Protein AF-A0AB32T9V0-F1 (afdb_monomer_lite)

Radius of gyration: 26.97 Å; chains: 1; bounding box: 83×33×71 Å

Foldseek 3Di:
DPQDADEAEAQDPVVVCCAPPPVVVCVVVVQADPVRHHDPPSVVSVVVNVVQPRHPHYHYHYDHPPPPDPDPNVVRHVVVVVVVVVVVPPPPPPVPPPVPPVVVPPPPPVVQLVQCVPDDPVRVVVLVVQQWDQDPSATAHPPRDGDGDDPDDDPAAPDDDDAQFFKWFADPVDPDPPDDRTDDRFGFHDDDNFWTDTPVDPDTGGCVRIDTDPDPPPPPPDD

Structure (mmCIF, N/CA/C/O backbone):
data_AF-A0AB32T9V0-F1
#
_entry.id   AF-A0AB32T9V0-F1
#
loop_
_atom_site.group_PDB
_atom_site.id
_atom_site.type_symbol
_atom_site.label_atom_id
_atom_site.label_alt_id
_atom_site.label_comp_id
_atom_site.label_asym_id
_atom_site.label_entity_id
_atom_site.label_seq_id
_atom_site.pdbx_PDB_ins_code
_atom_site.Cartn_x
_atom_site.Cartn_y
_atom_site.Cartn_z
_atom_site.occupancy
_atom_site.B_iso_or_equiv
_atom_site.auth_seq_id
_atom_site.auth_comp_id
_atom_site.auth_asym_id
_atom_site.auth_atom_id
_atom_site.pdbx_PDB_model_num
ATOM 1 N N . MET A 1 1 ? 29.889 14.654 -8.488 1.00 47.88 1 MET A N 1
ATOM 2 C CA . MET A 1 1 ? 29.303 13.305 -8.659 1.00 47.88 1 MET A CA 1
ATOM 3 C C . MET A 1 1 ? 28.490 13.349 -9.937 1.00 47.88 1 MET A C 1
ATOM 5 O O . MET A 1 1 ? 27.850 14.365 -10.143 1.00 47.88 1 MET A O 1
ATOM 9 N N . ALA A 1 2 ? 28.572 12.354 -10.824 1.00 58.38 2 ALA A N 1
ATOM 10 C CA . ALA A 1 2 ? 27.751 12.380 -12.035 1.00 58.38 2 ALA A CA 1
ATOM 11 C C . ALA A 1 2 ? 26.271 12.383 -11.624 1.00 58.38 2 ALA A C 1
ATOM 13 O O . ALA A 1 2 ? 25.833 11.450 -10.948 1.00 58.38 2 ALA A O 1
ATOM 14 N N . GLU A 1 3 ? 25.550 13.440 -11.982 1.00 69.75 3 GLU A N 1
ATOM 15 C CA . GLU A 1 3 ? 24.099 13.556 -11.848 1.00 69.75 3 GLU A CA 1
ATOM 16 C C . GLU A 1 3 ? 23.479 12.489 -12.747 1.00 69.75 3 GLU A C 1
ATOM 18 O O . GLU A 1 3 ? 23.431 12.607 -13.970 1.00 69.75 3 GLU A O 1
ATOM 23 N N . LYS A 1 4 ? 23.142 11.348 -12.148 1.00 82.75 4 LYS A N 1
ATOM 24 C CA . LYS A 1 4 ? 22.595 10.217 -12.889 1.00 82.75 4 LYS A CA 1
ATOM 25 C C . LYS A 1 4 ? 21.094 10.392 -12.985 1.00 82.75 4 LYS A C 1
ATOM 27 O O . LYS A 1 4 ? 20.414 10.508 -11.970 1.00 82.75 4 LYS A O 1
ATOM 32 N N . GLU A 1 5 ? 20.602 10.355 -14.211 1.00 92.94 5 GLU A N 1
ATOM 33 C CA . GLU A 1 5 ? 19.183 10.241 -14.505 1.00 92.94 5 GLU A CA 1
ATOM 34 C C . GLU A 1 5 ? 18.798 8.759 -14.577 1.00 92.94 5 GLU A C 1
ATOM 36 O O . GLU A 1 5 ? 19.565 7.921 -15.065 1.00 92.94 5 GLU A O 1
ATOM 41 N N . ALA A 1 6 ? 17.610 8.411 -14.089 1.00 91.56 6 ALA A N 1
ATOM 42 C CA . ALA A 1 6 ? 17.109 7.044 -14.126 1.00 91.56 6 ALA A CA 1
ATOM 43 C C . ALA A 1 6 ? 15.618 7.000 -14.471 1.00 91.56 6 ALA A C 1
ATOM 45 O O . ALA A 1 6 ? 14.813 7.786 -13.978 1.00 91.56 6 ALA A O 1
ATOM 46 N N . THR A 1 7 ? 15.233 6.028 -15.296 1.00 94.94 7 THR A N 1
ATOM 47 C CA . THR A 1 7 ? 13.830 5.658 -15.514 1.00 94.94 7 THR A CA 1
ATOM 48 C C . THR A 1 7 ? 13.645 4.202 -15.114 1.00 94.94 7 THR A C 1
ATOM 50 O O . THR A 1 7 ? 14.300 3.315 -15.661 1.00 94.94 7 THR A O 1
ATOM 53 N N . ILE A 1 8 ? 12.767 3.957 -14.148 1.00 94.88 8 ILE A N 1
ATOM 54 C CA . ILE A 1 8 ? 12.448 2.637 -13.612 1.00 94.88 8 ILE A CA 1
ATOM 55 C C . ILE A 1 8 ? 11.029 2.286 -14.043 1.00 94.88 8 ILE A C 1
ATOM 57 O O . ILE A 1 8 ? 10.078 2.999 -13.729 1.00 94.88 8 ILE A O 1
ATOM 61 N N . TYR A 1 9 ? 10.877 1.160 -14.729 1.00 95.88 9 TYR A N 1
ATOM 62 C CA . TYR A 1 9 ? 9.570 0.593 -15.037 1.00 95.88 9 TYR A CA 1
ATOM 63 C C . TYR A 1 9 ? 9.228 -0.470 -14.002 1.00 95.88 9 TYR A C 1
ATOM 65 O O . TYR A 1 9 ? 10.073 -1.298 -13.672 1.00 95.88 9 TYR A O 1
ATOM 73 N N . THR A 1 10 ? 8.004 -0.428 -13.474 1.00 95.62 10 THR A N 1
ATOM 74 C CA . THR A 1 10 ? 7.531 -1.411 -12.495 1.00 95.62 10 THR A CA 1
ATOM 75 C C . THR A 1 10 ? 6.110 -1.884 -12.790 1.00 95.62 10 THR A C 1
ATOM 77 O O . THR A 1 10 ? 5.168 -1.104 -13.008 1.00 95.62 10 THR A O 1
ATOM 80 N N . ASP A 1 11 ? 5.928 -3.195 -12.778 1.00 94.69 11 ASP A N 1
ATOM 81 C CA . ASP A 1 11 ? 4.632 -3.848 -12.874 1.00 94.69 11 ASP A CA 1
ATOM 82 C C . ASP A 1 11 ? 3.947 -4.008 -11.491 1.00 94.69 11 ASP A C 1
ATOM 84 O O . ASP A 1 11 ? 2.731 -4.230 -11.404 1.00 94.69 11 ASP A O 1
ATOM 88 N N . SER A 1 12 ? 4.670 -3.729 -10.406 1.00 94.06 12 SER A N 1
ATOM 89 C CA . SER A 1 12 ? 4.144 -3.733 -9.046 1.00 94.06 12 SER A CA 1
ATOM 90 C C . SER A 1 12 ? 3.340 -2.470 -8.770 1.00 94.06 12 SER A C 1
ATOM 92 O O . SER A 1 12 ? 3.863 -1.355 -8.664 1.00 94.06 12 SER A O 1
ATOM 94 N N . ARG A 1 13 ? 2.020 -2.632 -8.597 1.00 93.44 13 ARG A N 1
ATOM 95 C CA . ARG A 1 13 ? 1.180 -1.509 -8.159 1.00 93.44 13 ARG A CA 1
ATOM 96 C C . ARG A 1 13 ? 1.569 -1.046 -6.763 1.00 93.44 13 ARG A C 1
ATOM 98 O O . ARG A 1 13 ? 1.493 0.149 -6.497 1.00 93.44 13 ARG A O 1
ATOM 105 N N . TYR A 1 14 ? 1.992 -1.961 -5.898 1.00 91.69 14 TYR A N 1
ATOM 106 C CA . TYR A 1 14 ? 2.412 -1.609 -4.551 1.00 91.69 14 TYR A CA 1
ATOM 107 C C . TYR A 1 14 ? 3.652 -0.709 -4.578 1.00 91.69 14 TYR A C 1
ATOM 109 O O . TYR A 1 14 ? 3.587 0.394 -4.047 1.00 91.69 14 TYR A O 1
ATOM 117 N N . ALA A 1 15 ? 4.721 -1.108 -5.279 1.00 93.12 15 ALA A N 1
ATOM 118 C CA . ALA A 1 15 ? 5.958 -0.325 -5.354 1.00 93.12 15 ALA A CA 1
ATOM 119 C C . ALA A 1 15 ? 5.726 1.081 -5.933 1.00 93.12 15 ALA A C 1
ATOM 121 O O . ALA A 1 15 ? 6.142 2.069 -5.330 1.00 93.12 15 ALA A O 1
ATOM 122 N N . PHE A 1 16 ? 4.970 1.184 -7.036 1.00 95.38 16 PHE A N 1
ATOM 123 C CA . PHE A 1 16 ? 4.579 2.484 -7.598 1.00 95.38 16 PHE A CA 1
ATOM 124 C C . PHE A 1 16 ? 3.823 3.341 -6.573 1.00 95.38 16 PHE A C 1
ATOM 126 O O . PHE A 1 16 ? 4.034 4.543 -6.487 1.00 95.38 16 PHE A O 1
ATOM 133 N N . GLY A 1 17 ? 2.945 2.730 -5.773 1.00 95.19 17 GLY A N 1
ATOM 134 C CA . GLY A 1 17 ? 2.140 3.450 -4.786 1.00 95.19 17 GLY A CA 1
ATOM 135 C C . GLY A 1 17 ? 2.953 3.910 -3.592 1.00 95.19 17 GLY A C 1
ATOM 136 O O . GLY A 1 17 ? 2.715 4.994 -3.080 1.00 95.19 17 GLY A O 1
ATOM 137 N N . VAL A 1 18 ? 3.945 3.131 -3.163 1.00 93.94 18 VAL A N 1
ATOM 138 C CA . VAL A 1 18 ? 4.880 3.574 -2.126 1.00 93.94 18 VAL A CA 1
ATOM 139 C C . VAL A 1 18 ? 5.662 4.795 -2.606 1.00 93.94 18 VAL A C 1
ATOM 141 O O . VAL A 1 18 ? 5.757 5.761 -1.859 1.00 93.94 18 VAL A O 1
ATOM 144 N N . ALA A 1 19 ? 6.155 4.790 -3.845 1.00 93.88 19 ALA A N 1
ATOM 145 C CA . ALA A 1 19 ? 6.910 5.918 -4.385 1.00 93.88 19 ALA A CA 1
ATOM 146 C C . ALA A 1 19 ? 6.054 7.186 -4.579 1.00 93.88 19 ALA A C 1
ATOM 148 O O . ALA A 1 19 ? 6.502 8.272 -4.225 1.00 93.88 19 ALA A O 1
ATOM 149 N N . HIS A 1 20 ? 4.832 7.050 -5.109 1.00 94.44 20 HIS A N 1
ATOM 150 C CA . HIS A 1 20 ? 4.015 8.198 -5.534 1.00 94.44 20 HIS A CA 1
ATOM 151 C C . HIS A 1 20 ? 2.920 8.617 -4.547 1.00 94.44 20 HIS A C 1
ATOM 153 O O . HIS A 1 20 ? 2.665 9.807 -4.392 1.00 94.44 20 HIS A O 1
ATOM 159 N N . ASP A 1 21 ? 2.264 7.669 -3.874 1.00 93.31 21 ASP A N 1
ATOM 160 C CA . ASP A 1 21 ? 1.018 7.939 -3.139 1.00 93.31 21 ASP A CA 1
ATOM 161 C C . ASP A 1 21 ? 1.195 7.883 -1.614 1.00 93.31 21 ASP A C 1
ATOM 163 O O . ASP A 1 21 ? 0.722 8.752 -0.882 1.00 93.31 21 ASP A O 1
ATOM 167 N N . PHE A 1 22 ? 1.834 6.825 -1.110 1.00 90.81 22 PHE A N 1
ATOM 168 C CA . PHE A 1 22 ? 1.781 6.452 0.308 1.00 90.81 22 PHE A CA 1
ATOM 169 C C . PHE A 1 22 ? 3.070 6.750 1.070 1.00 90.81 22 PHE A C 1
ATOM 171 O O . PHE A 1 22 ? 3.019 6.998 2.276 1.00 90.81 22 PHE A O 1
ATOM 178 N N . GLY A 1 23 ? 4.219 6.732 0.392 1.00 91.88 23 GLY A N 1
ATOM 179 C CA . GLY A 1 23 ? 5.528 6.791 1.034 1.00 91.88 23 GLY A CA 1
ATOM 180 C C . GLY A 1 23 ? 5.765 8.072 1.818 1.00 91.88 23 GLY A C 1
ATOM 181 O O . GLY A 1 23 ? 6.090 8.008 3.001 1.00 91.88 23 GLY A O 1
ATOM 182 N N . ALA A 1 24 ? 5.536 9.233 1.200 1.00 91.31 24 ALA A N 1
ATOM 183 C CA . ALA A 1 24 ? 5.685 10.519 1.879 1.00 91.31 24 ALA A CA 1
ATOM 184 C C . ALA A 1 24 ? 4.730 10.657 3.087 1.00 91.31 24 ALA A C 1
ATOM 186 O O . ALA A 1 24 ? 5.216 10.927 4.191 1.00 91.31 24 ALA A O 1
ATOM 187 N N . PRO A 1 25 ? 3.412 10.382 2.964 1.00 90.94 25 PRO A N 1
ATOM 188 C CA . PRO A 1 25 ? 2.517 10.343 4.121 1.00 90.94 25 PRO A CA 1
ATOM 189 C C . PRO A 1 25 ? 2.978 9.402 5.239 1.00 90.94 25 PRO A C 1
ATOM 191 O O . PRO A 1 25 ? 2.901 9.767 6.414 1.00 90.94 25 PRO A O 1
ATOM 194 N N . TRP A 1 26 ? 3.474 8.207 4.905 1.00 92.56 26 TRP A N 1
ATOM 195 C CA . TRP A 1 26 ? 4.023 7.289 5.902 1.00 92.56 26 TRP A CA 1
ATOM 196 C C . TRP A 1 26 ? 5.268 7.862 6.569 1.00 92.56 26 TRP A C 1
ATOM 198 O O . TRP A 1 26 ? 5.321 7.861 7.794 1.00 92.56 26 TRP A O 1
ATOM 208 N N . LYS A 1 27 ? 6.216 8.429 5.818 1.00 92.94 27 LYS A N 1
ATOM 209 C CA . LYS A 1 27 ? 7.434 9.044 6.372 1.00 92.94 27 LYS A CA 1
ATOM 210 C C . LYS A 1 27 ? 7.104 10.157 7.374 1.00 92.94 27 LYS A C 1
ATOM 212 O O . LYS A 1 27 ? 7.663 10.177 8.472 1.00 92.94 27 LYS A O 1
ATOM 217 N N . HIS A 1 28 ? 6.127 11.013 7.064 1.00 91.12 28 HIS A N 1
ATOM 218 C CA . HIS A 1 28 ? 5.646 12.043 7.996 1.00 91.12 28 HIS A CA 1
ATOM 219 C C . HIS A 1 28 ? 4.994 11.457 9.253 1.00 91.12 28 HIS A C 1
ATOM 221 O O . HIS A 1 28 ? 5.192 11.975 10.350 1.00 91.12 28 HIS A O 1
ATOM 227 N N . ARG A 1 29 ? 4.269 10.343 9.117 1.00 92.75 29 ARG A N 1
ATOM 228 C CA . ARG A 1 29 ? 3.658 9.607 10.236 1.00 92.75 29 ARG A CA 1
ATOM 229 C C . ARG A 1 29 ? 4.612 8.620 10.910 1.00 92.75 29 ARG A C 1
ATOM 231 O O . ARG A 1 29 ? 4.146 7.706 11.583 1.00 92.75 29 ARG A O 1
ATOM 238 N N . LYS A 1 30 ? 5.929 8.761 10.711 1.00 93.88 30 LYS A N 1
ATOM 239 C CA . LYS A 1 30 ? 6.953 7.854 11.266 1.00 93.88 30 LYS A CA 1
ATOM 240 C C . LYS A 1 30 ? 6.685 6.381 10.932 1.00 93.88 30 LYS A C 1
ATOM 242 O O . LYS A 1 30 ? 6.928 5.488 11.732 1.00 93.88 30 LYS A O 1
ATOM 247 N N . PHE A 1 31 ? 6.162 6.148 9.732 1.00 93.56 31 PHE A N 1
ATOM 248 C CA . PHE A 1 31 ? 5.811 4.844 9.182 1.00 93.56 31 PHE A CA 1
ATOM 249 C C . PHE A 1 31 ? 4.754 4.082 9.994 1.00 93.56 31 PHE A C 1
ATOM 251 O O . PHE A 1 31 ? 4.689 2.853 9.948 1.00 93.56 31 PHE A O 1
ATOM 258 N N . LEU A 1 32 ? 3.888 4.814 10.700 1.00 92.19 32 LEU A N 1
ATOM 259 C CA . LEU A 1 32 ? 2.753 4.263 11.430 1.00 92.19 32 LEU A CA 1
ATOM 260 C C . LEU A 1 32 ? 1.490 4.247 10.561 1.00 92.19 32 LEU A C 1
ATOM 262 O O . LEU A 1 32 ? 1.146 5.212 9.867 1.00 92.19 32 LEU A O 1
ATOM 266 N N . LYS A 1 33 ? 0.771 3.131 10.626 1.00 87.25 33 LYS A N 1
ATOM 267 C CA . LYS A 1 33 ? -0.578 2.980 10.078 1.00 87.25 33 LYS A CA 1
ATOM 268 C C . LYS A 1 33 ? -1.604 3.658 10.996 1.00 87.25 33 LYS A C 1
ATOM 270 O O . LYS A 1 33 ? -1.308 4.062 12.115 1.00 87.25 33 LYS A O 1
ATOM 275 N N . SER A 1 34 ? -2.853 3.755 10.536 1.00 83.00 34 SER A N 1
ATOM 276 C CA . SER A 1 34 ? -3.958 4.346 11.311 1.00 83.00 34 SER A CA 1
ATOM 277 C C . SER A 1 34 ? -4.315 3.580 12.588 1.00 83.00 34 SER A C 1
ATOM 279 O O . SER A 1 34 ? -4.928 4.152 13.478 1.00 83.00 34 SER A O 1
ATOM 281 N N . ASP A 1 35 ? -3.957 2.297 12.677 1.00 87.62 35 ASP A N 1
ATOM 282 C CA . ASP A 1 35 ? -4.097 1.477 13.887 1.00 87.62 35 ASP A CA 1
ATOM 283 C C . ASP A 1 35 ? -2.966 1.729 14.906 1.00 87.62 35 ASP A C 1
ATOM 285 O O . ASP A 1 35 ? -2.898 1.043 15.923 1.00 87.62 35 ASP A O 1
ATOM 289 N N . GLY A 1 36 ? -2.062 2.675 14.627 1.00 88.06 36 GLY A N 1
ATOM 290 C CA . GLY A 1 36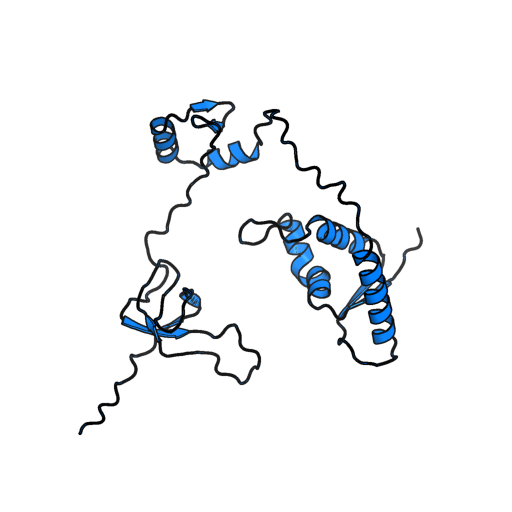 ? -0.896 2.990 15.451 1.00 88.06 36 GLY A CA 1
ATOM 291 C C . GLY A 1 36 ? 0.248 1.984 15.322 1.00 88.06 36 GLY A C 1
ATOM 292 O O . GLY A 1 36 ? 1.303 2.188 15.916 1.00 88.06 36 GLY A O 1
ATOM 293 N N . ARG A 1 37 ? 0.081 0.907 14.543 1.00 91.44 37 ARG A N 1
ATOM 294 C CA . ARG A 1 37 ? 1.130 -0.099 14.337 1.00 91.44 37 ARG A CA 1
ATOM 295 C C . ARG A 1 37 ? 2.046 0.310 13.181 1.00 91.44 37 ARG A C 1
ATOM 297 O O . ARG A 1 37 ? 1.565 0.908 12.214 1.00 91.44 37 ARG A O 1
ATOM 304 N N . PRO A 1 38 ? 3.337 -0.049 13.216 1.00 92.25 38 PRO A N 1
ATOM 305 C CA . PRO A 1 38 ? 4.235 0.213 12.098 1.00 92.25 38 PRO A CA 1
ATOM 306 C C . PRO A 1 38 ? 3.788 -0.528 10.826 1.00 92.25 38 PRO A C 1
ATOM 308 O O . PRO A 1 38 ? 3.154 -1.589 10.890 1.00 92.25 38 PRO A O 1
ATOM 311 N N . ILE A 1 39 ? 4.102 0.035 9.656 1.00 90.94 39 ILE A N 1
ATOM 312 C CA . ILE A 1 39 ? 4.014 -0.700 8.384 1.00 90.94 39 ILE A CA 1
ATOM 313 C C . ILE A 1 39 ? 5.038 -1.845 8.369 1.00 90.94 39 ILE A C 1
ATOM 315 O O . ILE A 1 39 ? 6.030 -1.825 9.093 1.00 90.94 39 ILE A O 1
ATOM 319 N N . LEU A 1 40 ? 4.811 -2.854 7.531 1.00 89.06 40 LEU A N 1
ATOM 320 C CA . LEU A 1 40 ? 5.772 -3.945 7.378 1.00 89.06 40 LEU A CA 1
ATOM 321 C C . LEU A 1 40 ? 7.060 -3.441 6.720 1.00 89.06 40 LEU A C 1
ATOM 323 O O . LEU A 1 40 ? 7.013 -2.647 5.780 1.00 89.06 40 LEU A O 1
ATOM 327 N N . HIS A 1 41 ? 8.195 -3.941 7.211 1.00 89.19 41 HIS A N 1
ATOM 328 C CA . HIS A 1 41 ? 9.531 -3.638 6.695 1.00 89.19 41 HIS A CA 1
ATOM 329 C C . HIS A 1 41 ? 9.858 -2.134 6.643 1.00 89.19 41 HIS A C 1
ATOM 331 O O . HIS A 1 41 ? 10.427 -1.659 5.658 1.00 89.19 41 HIS A O 1
ATOM 337 N N . VAL A 1 42 ? 9.536 -1.390 7.715 1.00 92.81 42 VAL A N 1
ATOM 338 C CA . VAL A 1 42 ? 9.843 0.052 7.853 1.00 92.81 42 VAL A CA 1
ATOM 339 C C . VAL A 1 42 ? 11.247 0.424 7.357 1.00 92.81 42 VAL A C 1
ATOM 341 O O . VAL A 1 42 ? 11.329 1.358 6.559 1.00 92.81 42 VAL A O 1
ATOM 344 N N . PRO A 1 43 ? 12.336 -0.288 7.728 1.00 92.88 43 PRO A N 1
ATOM 345 C CA . PRO A 1 43 ? 13.680 0.103 7.303 1.00 92.88 43 PRO A CA 1
ATOM 346 C C . PRO A 1 43 ? 13.865 0.074 5.782 1.00 92.88 43 PRO A C 1
ATOM 348 O O . PRO A 1 43 ? 14.504 0.958 5.222 1.00 92.88 43 PRO A O 1
ATOM 351 N N . LEU A 1 44 ? 13.263 -0.902 5.093 1.00 92.44 44 LEU A N 1
ATOM 352 C CA . LEU A 1 44 ? 13.348 -1.010 3.633 1.00 92.44 44 LEU A CA 1
ATOM 353 C C . LEU A 1 44 ? 12.563 0.105 2.945 1.00 92.44 44 LEU A C 1
ATOM 355 O O . LEU A 1 44 ? 13.034 0.672 1.962 1.00 92.44 44 LEU A O 1
ATOM 359 N N . VAL A 1 45 ? 11.379 0.439 3.466 1.00 93.31 45 VAL A N 1
ATOM 360 C CA . VAL A 1 45 ? 10.565 1.532 2.920 1.00 93.31 45 VAL A CA 1
ATOM 361 C C . VAL A 1 45 ? 11.250 2.877 3.154 1.00 93.31 45 VAL A C 1
ATOM 363 O O . VAL A 1 45 ? 11.295 3.693 2.241 1.00 93.31 45 VAL A O 1
ATOM 366 N N . ALA A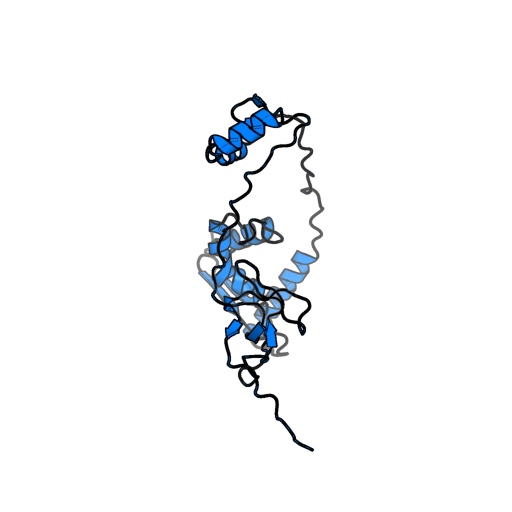 1 46 ? 11.823 3.102 4.336 1.00 94.69 46 ALA A N 1
ATOM 367 C CA . ALA A 1 46 ? 12.581 4.315 4.630 1.00 94.69 46 ALA A CA 1
ATOM 368 C C . ALA A 1 46 ? 13.793 4.460 3.697 1.00 94.69 46 ALA A C 1
ATOM 370 O O . ALA A 1 46 ? 13.921 5.484 3.030 1.00 94.69 46 ALA A O 1
ATOM 371 N N . ALA A 1 47 ? 14.602 3.402 3.564 1.00 94.38 47 ALA A N 1
ATOM 372 C CA . ALA A 1 47 ? 15.751 3.384 2.663 1.00 94.38 47 ALA A CA 1
ATOM 373 C C . ALA A 1 47 ? 15.349 3.625 1.201 1.00 94.38 47 ALA A C 1
ATOM 375 O O . ALA A 1 47 ? 16.028 4.364 0.495 1.00 94.38 47 ALA A O 1
ATOM 376 N N . LEU A 1 48 ? 14.226 3.054 0.751 1.00 93.50 48 LEU A N 1
ATOM 377 C CA . LEU A 1 48 ? 13.681 3.331 -0.577 1.00 93.50 48 LEU A CA 1
ATOM 378 C C . LEU A 1 48 ? 13.342 4.819 -0.740 1.00 93.50 48 LEU A C 1
ATOM 380 O O . LEU A 1 48 ? 13.730 5.413 -1.740 1.00 93.50 48 LEU A O 1
ATOM 384 N N . LEU A 1 49 ? 12.639 5.424 0.223 1.00 94.69 49 LEU A N 1
ATOM 385 C CA . LEU A 1 49 ? 12.230 6.832 0.144 1.00 94.69 49 LEU A CA 1
ATOM 386 C C . LEU A 1 49 ? 13.400 7.812 0.200 1.00 94.69 49 LEU A C 1
ATOM 388 O O . LEU A 1 49 ? 13.282 8.914 -0.325 1.00 94.69 49 LEU A O 1
ATOM 392 N N . ASP A 1 50 ? 14.507 7.429 0.823 1.00 94.06 50 ASP A N 1
ATOM 393 C CA . ASP A 1 50 ? 15.736 8.216 0.777 1.00 94.06 50 ASP A CA 1
ATOM 394 C C . ASP A 1 50 ? 16.476 7.987 -0.550 1.00 94.06 50 ASP A C 1
ATOM 396 O O . ASP A 1 50 ? 16.924 8.940 -1.183 1.00 94.06 50 ASP A O 1
ATOM 400 N N . ALA A 1 51 ? 16.523 6.742 -1.036 1.00 93.25 51 ALA A N 1
ATOM 401 C CA . ALA A 1 51 ? 17.201 6.382 -2.279 1.00 93.25 51 ALA A CA 1
ATOM 402 C C . ALA A 1 51 ? 16.565 7.002 -3.533 1.00 93.25 51 ALA A C 1
ATOM 404 O O . ALA A 1 51 ? 17.288 7.351 -4.465 1.00 93.25 51 ALA A O 1
ATOM 405 N N . ILE A 1 52 ? 15.237 7.171 -3.571 1.00 93.19 52 ILE A N 1
ATOM 406 C CA . ILE A 1 52 ? 14.554 7.822 -4.706 1.00 93.19 52 ILE A CA 1
ATOM 407 C C . ILE A 1 52 ? 14.919 9.305 -4.856 1.00 93.19 52 ILE A C 1
ATOM 409 O O . ILE A 1 52 ? 14.681 9.869 -5.918 1.00 93.19 52 ILE A O 1
ATOM 413 N N . LEU A 1 53 ? 15.486 9.927 -3.818 1.00 92.81 53 LEU A N 1
ATOM 414 C CA . LEU A 1 53 ? 15.909 11.329 -3.833 1.00 92.81 53 LEU A CA 1
ATOM 415 C C . LEU A 1 53 ? 17.382 11.507 -4.236 1.00 92.81 53 LEU A C 1
ATOM 417 O O . LEU A 1 53 ? 17.855 12.635 -4.299 1.00 92.81 53 LEU A O 1
ATOM 421 N N . LEU A 1 54 ? 18.121 10.416 -4.470 1.00 92.44 54 LEU A N 1
ATOM 422 C CA . LEU A 1 54 ? 19.542 10.472 -4.831 1.00 92.44 54 LEU A CA 1
ATOM 423 C C . LEU A 1 54 ? 19.814 10.814 -6.312 1.00 92.44 54 LEU A C 1
ATOM 425 O O . LEU A 1 54 ? 20.792 11.518 -6.564 1.00 92.44 54 LEU A O 1
ATOM 429 N N . PRO A 1 55 ? 19.045 10.315 -7.305 1.00 93.31 55 PRO A N 1
ATOM 430 C CA . PRO A 1 55 ? 19.210 10.706 -8.708 1.00 93.31 55 PRO A CA 1
ATOM 431 C C . PRO A 1 55 ? 18.763 12.156 -8.946 1.00 93.31 55 PRO A C 1
ATOM 433 O O . PRO A 1 55 ? 17.774 12.586 -8.362 1.00 93.31 55 PRO A O 1
ATOM 436 N N . ASP A 1 56 ? 19.418 12.875 -9.863 1.00 93.25 56 ASP A N 1
ATOM 437 C CA . ASP A 1 56 ? 19.011 14.246 -10.230 1.00 93.25 56 ASP A CA 1
ATOM 438 C C . ASP A 1 56 ? 17.644 14.260 -10.934 1.00 93.25 56 ASP A C 1
ATOM 440 O O . ASP A 1 56 ? 16.769 15.078 -10.650 1.00 93.25 56 ASP A O 1
ATOM 444 N N . LYS A 1 57 ? 17.414 13.268 -11.804 1.00 94.38 57 LYS A N 1
ATOM 445 C CA . LYS A 1 57 ? 16.108 13.021 -12.424 1.00 94.38 57 LYS A CA 1
ATOM 446 C C . LYS A 1 57 ? 15.737 11.558 -12.294 1.00 94.38 57 LYS A C 1
ATOM 448 O O . LYS A 1 57 ? 16.470 10.672 -12.734 1.00 94.38 57 LYS A O 1
ATOM 453 N N . LEU A 1 58 ? 14.567 11.301 -11.722 1.00 94.88 58 LEU A N 1
ATOM 454 C CA . LEU A 1 58 ? 14.030 9.960 -11.556 1.00 94.88 58 LEU A CA 1
ATOM 455 C C . LEU A 1 58 ? 12.594 9.897 -12.072 1.00 94.88 58 LEU A C 1
ATOM 457 O O . LEU A 1 58 ? 11.724 10.633 -11.613 1.00 94.88 58 LEU A O 1
ATOM 461 N N . ALA A 1 59 ? 12.334 8.961 -12.979 1.00 95.75 59 ALA A N 1
ATOM 462 C CA . ALA A 1 59 ? 10.987 8.595 -13.393 1.00 95.75 59 ALA A CA 1
ATOM 463 C C . ALA A 1 59 ? 10.689 7.159 -12.950 1.00 95.75 59 ALA A C 1
ATOM 465 O O . ALA A 1 59 ? 11.404 6.231 -13.316 1.00 95.75 59 ALA A O 1
ATOM 466 N N . ILE A 1 60 ? 9.623 6.960 -12.172 1.00 96.44 60 ILE A N 1
ATOM 467 C CA . ILE A 1 60 ? 9.116 5.627 -11.820 1.00 96.44 60 ILE A CA 1
ATOM 468 C C . ILE A 1 60 ? 7.777 5.445 -12.523 1.00 96.44 60 ILE A C 1
ATOM 470 O O . ILE A 1 60 ? 6.790 6.083 -12.154 1.00 96.44 60 ILE A O 1
ATOM 474 N N . CYS A 1 61 ? 7.744 4.572 -13.524 1.00 96.12 61 CYS A N 1
ATOM 475 C CA . CYS A 1 61 ? 6.629 4.404 -14.447 1.00 96.12 61 CYS A CA 1
ATOM 476 C C . CYS A 1 61 ? 5.920 3.065 -14.222 1.00 96.12 61 CYS A C 1
ATOM 478 O O . CYS A 1 61 ? 6.543 2.000 -14.205 1.00 96.12 61 CYS A O 1
ATOM 480 N N . LYS A 1 62 ? 4.590 3.102 -14.097 1.00 95.75 62 LYS A N 1
ATOM 481 C CA . LYS A 1 62 ? 3.770 1.892 -14.015 1.00 95.75 62 LYS A CA 1
ATOM 482 C C . LYS A 1 62 ? 3.630 1.266 -15.403 1.00 95.75 62 LYS A C 1
ATOM 484 O O . LYS A 1 62 ? 3.198 1.941 -16.331 1.00 95.75 62 LYS A O 1
ATOM 489 N N . CYS A 1 63 ? 3.909 -0.028 -15.527 1.00 93.31 63 CYS A N 1
ATOM 490 C CA . CYS A 1 63 ? 3.673 -0.788 -16.760 1.00 93.31 63 CYS A CA 1
ATOM 491 C C . CYS A 1 63 ? 2.728 -1.982 -16.538 1.00 93.31 63 CYS A C 1
ATOM 493 O O . CYS A 1 63 ? 2.329 -2.274 -15.403 1.00 93.31 63 CYS A O 1
ATOM 495 N N . ALA A 1 64 ? 2.312 -2.632 -17.625 1.00 92.25 64 ALA A N 1
ATOM 496 C CA . ALA A 1 64 ? 1.556 -3.879 -17.565 1.00 92.25 64 ALA A CA 1
ATOM 497 C C . ALA A 1 64 ? 2.495 -5.058 -17.261 1.00 92.25 64 ALA A C 1
ATOM 499 O O . ALA A 1 64 ? 3.604 -5.116 -17.783 1.00 92.25 64 ALA A O 1
ATOM 500 N N . ALA A 1 65 ? 2.039 -5.989 -16.422 1.00 87.50 65 ALA A N 1
ATOM 501 C CA . ALA A 1 65 ? 2.782 -7.202 -16.088 1.00 87.50 65 ALA A CA 1
ATOM 502 C C . ALA A 1 65 ? 2.734 -8.215 -17.243 1.00 87.50 65 ALA A C 1
ATOM 504 O O . ALA A 1 65 ? 1.736 -8.282 -17.963 1.00 87.50 65 ALA A O 1
ATOM 505 N N . HIS A 1 66 ? 3.777 -9.041 -17.366 1.00 79.44 66 HIS A N 1
ATOM 506 C CA . HIS A 1 66 ? 3.800 -10.251 -18.206 1.00 79.44 66 HIS A CA 1
ATOM 507 C C . HIS A 1 66 ? 3.341 -10.061 -19.666 1.00 79.44 66 HIS A C 1
ATOM 509 O O . HIS A 1 66 ? 2.640 -10.902 -20.225 1.00 79.44 66 HIS A O 1
ATOM 515 N N . THR A 1 67 ? 3.725 -8.960 -20.308 1.00 77.94 67 THR A N 1
ATOM 516 C CA . THR A 1 67 ? 3.265 -8.620 -21.666 1.00 77.94 67 THR A CA 1
ATOM 517 C C . THR A 1 67 ? 3.894 -9.474 -22.774 1.00 77.94 67 THR A C 1
ATOM 519 O O . THR A 1 67 ? 3.448 -9.382 -23.912 1.00 77.94 67 THR A O 1
ATOM 522 N N . ASN A 1 68 ? 4.928 -10.281 -22.484 1.00 79.88 68 ASN A N 1
ATOM 523 C CA . ASN A 1 68 ? 5.785 -10.987 -23.460 1.00 79.88 68 ASN A CA 1
ATOM 524 C C . ASN A 1 68 ? 6.380 -10.083 -24.563 1.00 79.88 68 ASN A C 1
ATOM 526 O O . ASN A 1 68 ? 6.990 -10.572 -25.518 1.00 79.88 68 ASN A O 1
ATOM 530 N N . ASN A 1 69 ? 6.228 -8.766 -24.423 1.00 86.75 69 ASN A N 1
ATOM 531 C CA . ASN A 1 69 ? 6.721 -7.778 -25.361 1.00 86.75 69 ASN A CA 1
ATOM 532 C C . ASN A 1 69 ? 8.226 -7.574 -25.173 1.00 86.75 69 ASN A C 1
ATOM 534 O O . ASN A 1 69 ? 8.790 -7.806 -24.104 1.00 86.75 69 ASN A O 1
ATOM 538 N N . LYS A 1 70 ? 8.879 -7.123 -26.244 1.00 87.56 70 LYS A N 1
ATOM 539 C CA . LYS A 1 70 ? 10.321 -6.830 -26.284 1.00 87.56 70 LYS A CA 1
ATOM 540 C C . LYS A 1 70 ? 10.604 -5.336 -26.460 1.00 87.56 70 LYS A C 1
ATOM 542 O O . LYS A 1 70 ? 11.676 -4.957 -26.921 1.00 87.56 70 LYS A O 1
ATOM 547 N N . ASP A 1 71 ? 9.626 -4.494 -26.150 1.00 93.06 71 ASP A N 1
ATOM 548 C CA . ASP A 1 71 ? 9.775 -3.044 -26.173 1.00 93.06 71 ASP A CA 1
ATOM 549 C C . ASP A 1 71 ? 10.646 -2.550 -25.003 1.00 93.06 71 ASP A C 1
ATOM 551 O O . ASP A 1 71 ? 10.951 -3.284 -24.058 1.00 93.06 71 ASP A O 1
ATOM 555 N N . SER A 1 72 ? 11.058 -1.282 -25.061 1.00 92.31 72 SER A N 1
ATOM 556 C CA . SER A 1 72 ? 11.943 -0.675 -24.056 1.00 92.31 72 SER A CA 1
ATOM 557 C C . SER A 1 72 ? 11.363 -0.732 -22.637 1.00 92.31 72 SER A C 1
ATOM 559 O O . SER A 1 72 ? 12.110 -0.924 -21.676 1.00 92.31 72 SER A O 1
ATOM 561 N N . VAL A 1 73 ? 10.036 -0.632 -22.506 1.00 93.94 73 VAL A N 1
ATOM 562 C CA . VAL A 1 73 ? 9.313 -0.743 -21.232 1.00 93.94 73 VAL A CA 1
ATOM 563 C C . VAL A 1 73 ? 9.424 -2.156 -20.661 1.00 93.94 73 VAL A C 1
ATOM 565 O O . VAL A 1 73 ? 9.805 -2.306 -19.499 1.00 93.94 73 VAL A O 1
ATOM 568 N N . SER A 1 74 ? 9.147 -3.194 -21.460 1.00 92.56 74 SER A N 1
ATOM 569 C CA . SER A 1 74 ? 9.199 -4.587 -20.989 1.00 92.56 74 SER A CA 1
ATOM 570 C C . SER A 1 74 ? 10.625 -5.026 -20.647 1.00 92.56 74 SER A C 1
ATOM 572 O O . SER A 1 74 ? 10.834 -5.721 -19.648 1.00 92.56 74 SER A O 1
ATOM 574 N N . VAL A 1 75 ? 11.627 -4.566 -21.408 1.00 92.31 75 VAL A N 1
ATOM 575 C CA . VAL A 1 75 ? 13.051 -4.776 -21.080 1.00 92.31 75 VAL A CA 1
ATOM 576 C C . VAL A 1 75 ? 13.417 -4.073 -19.768 1.00 92.31 75 VAL A C 1
ATOM 578 O O . VAL A 1 75 ? 14.075 -4.663 -18.909 1.00 92.31 75 VAL A O 1
ATOM 581 N N . GLY A 1 76 ? 12.958 -2.832 -19.580 1.00 93.62 76 GLY A N 1
ATOM 582 C CA . GLY A 1 76 ? 13.188 -2.062 -18.359 1.00 93.62 76 GLY A CA 1
ATOM 583 C C . GLY A 1 76 ? 12.560 -2.701 -17.118 1.00 93.62 76 GLY A C 1
ATOM 584 O O . GLY A 1 76 ? 13.233 -2.820 -16.094 1.00 93.62 76 GLY A O 1
ATOM 585 N N . ASN A 1 77 ? 11.315 -3.175 -17.222 1.00 94.56 77 ASN A N 1
ATOM 586 C CA . ASN A 1 77 ? 10.654 -3.897 -16.134 1.00 94.56 77 ASN A CA 1
ATOM 587 C C . ASN A 1 77 ? 11.387 -5.204 -15.811 1.00 94.56 77 ASN A C 1
ATOM 589 O O . ASN A 1 77 ? 11.686 -5.462 -14.653 1.00 94.56 77 ASN A O 1
ATOM 593 N N . SER A 1 78 ? 11.783 -5.975 -16.830 1.00 93.19 78 SER A N 1
ATOM 594 C CA . SER A 1 78 ? 1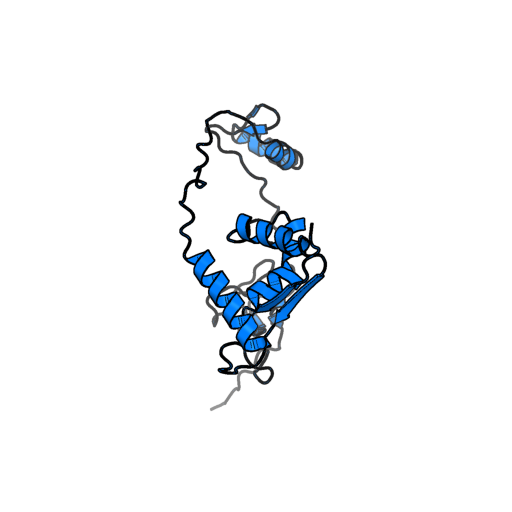2.544 -7.220 -16.633 1.00 93.19 78 SER A CA 1
ATOM 595 C C . SER A 1 78 ? 13.866 -6.981 -15.897 1.00 93.19 78 SER A C 1
ATOM 597 O O . SER A 1 78 ? 14.270 -7.780 -15.050 1.00 93.19 78 SER A O 1
ATOM 599 N N . ARG A 1 79 ? 14.541 -5.858 -16.179 1.00 93.88 79 ARG A N 1
ATOM 600 C CA . ARG A 1 79 ? 15.751 -5.450 -15.453 1.00 93.88 79 ARG A CA 1
ATOM 601 C C . ARG A 1 79 ? 15.450 -5.094 -13.994 1.00 93.88 79 ARG A C 1
ATOM 603 O O . ARG A 1 79 ? 16.232 -5.466 -13.119 1.00 93.88 79 ARG A O 1
ATOM 610 N N . ALA A 1 80 ? 14.346 -4.394 -13.731 1.00 94.12 80 ALA A N 1
ATOM 611 C CA . ALA A 1 80 ? 13.912 -4.061 -12.376 1.00 94.12 80 ALA A CA 1
ATOM 612 C C . ALA A 1 80 ? 13.538 -5.319 -11.574 1.00 94.12 80 ALA A C 1
ATOM 614 O O . ALA A 1 80 ? 14.008 -5.477 -10.450 1.00 94.12 80 ALA A O 1
ATOM 615 N N . ASP A 1 81 ? 12.788 -6.246 -12.172 1.00 93.44 81 ASP A N 1
ATOM 616 C CA . ASP A 1 81 ? 12.416 -7.526 -11.559 1.00 93.44 81 ASP A CA 1
ATOM 617 C C . ASP A 1 81 ? 13.642 -8.392 -11.275 1.00 93.44 81 ASP A C 1
ATOM 619 O O . ASP A 1 81 ? 13.754 -8.977 -10.199 1.00 93.44 81 ASP A O 1
ATOM 623 N N . GLY A 1 82 ? 14.599 -8.439 -12.207 1.00 94.19 82 GLY A N 1
ATOM 624 C CA . GLY A 1 82 ? 15.877 -9.118 -12.001 1.00 94.19 82 GLY A CA 1
ATOM 625 C C . GLY A 1 82 ? 16.640 -8.546 -10.805 1.00 94.19 82 GLY A C 1
ATOM 626 O O . GLY A 1 82 ? 17.066 -9.300 -9.930 1.00 94.19 82 GLY A O 1
ATOM 627 N N . ALA A 1 83 ? 16.752 -7.217 -10.716 1.00 93.94 83 ALA A N 1
ATOM 628 C CA . ALA A 1 83 ? 17.392 -6.551 -9.583 1.00 93.94 83 ALA A CA 1
ATOM 629 C C . ALA A 1 83 ? 16.644 -6.802 -8.263 1.00 93.94 83 ALA A C 1
ATOM 631 O O . ALA A 1 83 ? 17.274 -7.103 -7.250 1.00 93.94 83 ALA A O 1
ATOM 632 N N . ALA A 1 84 ? 15.310 -6.744 -8.278 1.00 92.12 84 ALA A N 1
ATOM 633 C CA . ALA A 1 84 ? 14.479 -7.038 -7.116 1.00 92.12 84 ALA A CA 1
ATOM 634 C C . ALA A 1 84 ? 14.637 -8.495 -6.659 1.00 92.12 84 ALA A C 1
ATOM 636 O O . ALA A 1 84 ? 14.746 -8.750 -5.463 1.00 92.12 84 ALA A O 1
ATOM 637 N N . LYS A 1 85 ? 14.714 -9.448 -7.595 1.00 94.44 85 LYS A N 1
ATOM 638 C CA . LYS A 1 85 ? 14.909 -10.873 -7.301 1.00 94.44 85 LYS A CA 1
ATOM 639 C C . LYS A 1 85 ? 16.276 -11.142 -6.681 1.00 94.44 85 LYS A C 1
ATOM 641 O O . LYS A 1 85 ? 16.359 -11.892 -5.711 1.00 94.44 85 LYS A O 1
ATOM 646 N N . VAL A 1 86 ? 17.326 -10.505 -7.202 1.00 94.31 86 VAL A N 1
ATOM 647 C CA . VAL A 1 86 ? 18.675 -10.570 -6.621 1.00 94.31 86 VAL A CA 1
ATOM 648 C C . VAL A 1 86 ? 18.673 -9.978 -5.213 1.00 94.31 86 VAL A C 1
ATOM 650 O O . VAL A 1 86 ? 19.132 -10.636 -4.289 1.00 94.31 86 VAL A O 1
ATOM 653 N N . ALA A 1 87 ? 18.094 -8.789 -5.024 1.00 89.75 87 ALA A N 1
ATOM 654 C CA . ALA A 1 87 ? 18.028 -8.131 -3.718 1.00 89.75 87 ALA A CA 1
ATOM 655 C C . ALA A 1 87 ? 17.189 -8.907 -2.690 1.00 89.75 87 ALA A C 1
ATOM 657 O O . ALA A 1 87 ? 17.517 -8.905 -1.510 1.00 89.75 87 ALA A O 1
ATOM 658 N N . ALA A 1 88 ? 16.121 -9.577 -3.126 1.00 88.62 88 ALA A N 1
ATOM 659 C CA . ALA A 1 88 ? 15.291 -10.411 -2.262 1.00 88.62 88 ALA A CA 1
ATOM 660 C C . ALA A 1 88 ? 15.966 -11.738 -1.885 1.00 88.62 88 ALA A C 1
ATOM 662 O O . ALA A 1 88 ? 15.645 -12.294 -0.843 1.00 88.62 88 ALA A O 1
ATOM 663 N N . SER A 1 89 ? 16.871 -12.241 -2.732 1.00 90.12 89 SER A N 1
ATOM 664 C CA . SER A 1 89 ? 17.631 -13.477 -2.481 1.00 90.12 89 SER A CA 1
ATOM 665 C C . SER A 1 89 ? 18.913 -13.228 -1.689 1.00 90.12 89 SER A C 1
ATOM 667 O O . SER A 1 89 ? 19.578 -14.176 -1.287 1.00 90.12 89 SER A O 1
ATOM 669 N N . GLN A 1 90 ? 19.293 -11.963 -1.495 1.00 78.00 90 GLN A N 1
ATOM 670 C CA . GLN A 1 90 ? 20.289 -11.619 -0.498 1.00 78.00 90 GLN A CA 1
ATOM 671 C C . GLN A 1 90 ? 19.628 -11.841 0.855 1.00 78.00 90 GLN A C 1
ATOM 673 O O . GLN A 1 90 ? 18.900 -10.975 1.343 1.00 78.00 90 GLN A O 1
ATOM 678 N N . ASP A 1 91 ? 19.871 -13.016 1.434 1.00 60.50 91 ASP A N 1
ATOM 679 C CA . ASP A 1 91 ? 19.710 -13.233 2.861 1.00 60.50 91 ASP A CA 1
ATOM 680 C C . ASP A 1 91 ? 20.555 -12.155 3.532 1.00 60.50 91 ASP A C 1
ATOM 682 O O . ASP A 1 91 ? 21.778 -12.253 3.639 1.00 60.50 91 ASP A O 1
ATOM 686 N N . LYS A 1 92 ? 19.919 -11.038 3.892 1.00 56.59 92 LYS A N 1
ATOM 687 C CA . LYS A 1 92 ? 20.519 -10.128 4.847 1.00 56.59 92 LYS A CA 1
ATOM 688 C C . LYS A 1 92 ? 20.598 -10.957 6.104 1.00 56.59 92 LYS A C 1
ATOM 690 O O . LYS A 1 92 ? 19.571 -11.167 6.751 1.00 56.59 92 LYS A O 1
ATOM 695 N N . ASP A 1 93 ? 21.799 -11.472 6.355 1.00 50.03 93 ASP A N 1
ATOM 696 C CA . ASP A 1 93 ? 22.176 -12.089 7.609 1.00 50.03 93 ASP A CA 1
ATOM 697 C C . ASP A 1 93 ? 21.458 -11.326 8.710 1.00 50.03 93 ASP A C 1
ATOM 699 O O . ASP A 1 93 ? 21.501 -10.092 8.782 1.00 50.03 93 ASP A O 1
ATOM 703 N N . ASN A 1 94 ? 20.684 -12.080 9.475 1.00 46.97 94 ASN A N 1
ATOM 704 C CA . ASN A 1 94 ? 19.649 -11.625 10.389 1.00 46.97 94 ASN A CA 1
ATOM 705 C C . ASN A 1 94 ? 20.230 -10.870 11.613 1.00 46.97 94 ASN A C 1
ATOM 707 O O . ASN A 1 94 ? 19.644 -10.873 12.693 1.00 46.97 94 ASN A O 1
ATOM 711 N N . SER A 1 95 ? 21.392 -10.230 11.466 1.00 48.44 95 SER A N 1
ATOM 712 C CA . SER A 1 95 ? 22.226 -9.642 12.515 1.00 48.44 95 SER A CA 1
ATOM 713 C C . SER A 1 95 ? 21.737 -8.301 13.059 1.00 48.44 95 SER A C 1
ATOM 715 O O . SER A 1 95 ? 22.377 -7.754 13.944 1.00 48.44 95 SER A O 1
ATOM 717 N N . GLU A 1 96 ? 20.597 -7.784 12.607 1.00 40.25 96 GLU A N 1
ATOM 718 C CA . GLU A 1 96 ? 19.928 -6.644 13.258 1.00 40.25 96 GLU A CA 1
ATOM 719 C C . GLU A 1 96 ? 18.521 -7.000 13.748 1.00 40.25 96 GLU A C 1
ATOM 721 O O . GLU A 1 96 ? 17.705 -6.138 14.056 1.00 40.25 96 GLU A O 1
ATOM 726 N N . CYS A 1 97 ? 18.257 -8.293 13.949 1.00 37.50 97 CYS A N 1
ATOM 727 C CA . CYS A 1 97 ? 17.492 -8.675 15.127 1.00 37.50 97 CYS A CA 1
ATOM 728 C C . CYS A 1 97 ? 18.462 -8.729 16.311 1.00 37.50 97 CYS A C 1
ATOM 730 O O . CYS A 1 97 ? 18.620 -9.764 16.958 1.00 37.50 97 CYS A O 1
ATOM 732 N N . SER A 1 98 ? 19.054 -7.578 16.644 1.00 35.38 98 SER A N 1
ATOM 733 C CA . SER A 1 98 ? 19.192 -7.229 18.050 1.00 35.38 98 SER A CA 1
ATOM 734 C C . SER A 1 98 ? 17.761 -7.205 18.565 1.00 35.38 98 SER A C 1
ATOM 736 O O . SER A 1 98 ? 17.076 -6.183 18.545 1.00 35.38 98 SER A O 1
ATOM 738 N N . LEU A 1 99 ? 17.262 -8.393 18.934 1.00 30.34 99 LEU A N 1
ATOM 739 C CA . LEU A 1 99 ? 16.289 -8.530 19.994 1.00 30.34 99 LEU A CA 1
ATOM 740 C C . LEU A 1 99 ? 16.833 -7.564 21.021 1.00 30.34 99 LEU A C 1
ATOM 742 O O . LEU A 1 99 ? 17.956 -7.751 21.489 1.00 30.34 99 LEU A O 1
ATOM 746 N N . LEU A 1 100 ? 16.135 -6.444 21.193 1.00 36.47 100 LEU A N 1
ATOM 747 C CA . LEU A 1 100 ? 16.429 -5.537 22.270 1.00 36.47 100 LEU A CA 1
ATOM 748 C C . LEU A 1 100 ? 16.245 -6.427 23.489 1.00 36.47 100 LEU A C 1
ATOM 750 O O . LEU A 1 100 ? 15.129 -6.615 23.974 1.00 36.47 100 LEU A O 1
ATOM 754 N N . SER A 1 101 ? 17.340 -7.053 23.924 1.00 35.88 101 SER A N 1
ATOM 755 C CA . SER A 1 101 ? 17.709 -7.112 25.311 1.00 35.88 101 SER A CA 1
ATOM 756 C C . SER A 1 101 ? 17.469 -5.686 25.740 1.00 35.88 101 SER A C 1
ATOM 758 O O . SER A 1 101 ? 18.277 -4.789 25.510 1.00 35.88 101 SER A O 1
ATOM 760 N N . VAL A 1 102 ? 16.234 -5.441 26.172 1.00 44.09 102 VAL A N 1
ATOM 761 C CA . VAL A 1 102 ? 15.936 -4.317 27.014 1.00 44.09 102 VAL A CA 1
ATOM 762 C C . VAL A 1 102 ? 16.763 -4.691 28.217 1.00 44.09 102 VAL A C 1
ATOM 764 O O . VAL A 1 102 ? 16.334 -5.470 29.065 1.00 44.09 102 VAL A O 1
ATOM 767 N N . ASP A 1 103 ? 18.029 -4.276 28.174 1.00 42.38 103 ASP A N 1
ATOM 768 C CA . ASP A 1 103 ? 18.830 -4.187 29.358 1.00 42.38 103 ASP A CA 1
ATOM 769 C C . ASP A 1 103 ? 17.905 -3.482 30.333 1.00 42.38 103 ASP A C 1
ATOM 771 O O . ASP A 1 103 ? 17.309 -2.450 30.006 1.00 42.38 103 ASP A O 1
ATOM 775 N N . ASP A 1 104 ? 17.747 -4.067 31.511 1.00 45.88 104 ASP A N 1
ATOM 776 C CA . ASP A 1 104 ? 16.925 -3.568 32.615 1.00 45.88 104 ASP A CA 1
ATOM 777 C C . ASP A 1 104 ? 17.387 -2.172 33.115 1.00 45.88 104 ASP A C 1
ATOM 779 O O . ASP A 1 104 ? 17.028 -1.698 34.192 1.00 45.88 104 ASP A O 1
ATOM 783 N N . ASN A 1 105 ? 18.182 -1.471 32.308 1.00 45.81 105 ASN A N 1
ATOM 784 C CA . ASN A 1 105 ? 18.534 -0.073 32.360 1.00 45.81 105 ASN A CA 1
ATOM 785 C C . ASN A 1 105 ? 17.307 0.777 32.014 1.00 45.81 105 ASN A C 1
ATOM 787 O O . ASN A 1 105 ? 17.226 1.357 30.940 1.00 45.81 105 ASN A O 1
ATOM 791 N N . ASN A 1 106 ? 16.332 0.762 32.925 1.00 48.62 106 ASN A N 1
ATOM 792 C CA . ASN A 1 106 ? 15.620 1.874 33.572 1.00 48.62 106 ASN A CA 1
ATOM 793 C C . ASN A 1 106 ? 15.511 3.259 32.882 1.00 48.62 106 ASN A C 1
ATOM 795 O O . ASN A 1 106 ? 15.221 4.241 33.566 1.00 48.62 106 ASN A O 1
ATOM 799 N N . ASP A 1 107 ? 15.684 3.395 31.571 1.00 46.22 107 ASP A N 1
ATOM 800 C CA . ASP A 1 107 ? 15.464 4.660 30.884 1.00 46.22 107 ASP A CA 1
ATOM 801 C C . ASP A 1 107 ? 13.970 4.786 30.599 1.00 46.22 107 ASP A C 1
ATOM 803 O O . ASP A 1 107 ? 13.407 4.258 29.635 1.00 46.22 107 ASP A O 1
ATOM 807 N N . VAL A 1 108 ? 13.291 5.386 31.572 1.00 49.28 108 VAL A N 1
ATOM 808 C CA . VAL A 1 108 ? 11.851 5.599 31.606 1.00 49.28 108 VAL A CA 1
ATOM 809 C C . VAL A 1 108 ? 11.500 6.514 30.430 1.00 49.28 108 VAL A C 1
ATOM 811 O O . VAL A 1 108 ? 11.558 7.732 30.544 1.00 49.28 108 VAL A O 1
ATOM 814 N N . CYS A 1 109 ? 11.201 5.917 29.273 1.00 53.94 109 CYS A N 1
ATOM 815 C CA . CYS A 1 109 ? 10.962 6.615 28.011 1.00 53.94 109 CYS A CA 1
ATOM 816 C C . CYS A 1 109 ? 10.077 7.855 28.221 1.00 53.94 109 CYS A C 1
ATOM 818 O O . CYS A 1 109 ? 8.945 7.726 28.700 1.00 53.94 109 CYS A O 1
ATOM 820 N N . SER A 1 110 ? 10.571 9.041 27.839 1.00 59.38 110 SER A N 1
ATOM 821 C CA . SER A 1 110 ? 9.870 10.327 28.014 1.00 59.38 110 SER A CA 1
ATOM 822 C C . SER A 1 110 ? 8.430 10.303 27.483 1.00 59.38 110 SER A C 1
ATOM 824 O O . SER A 1 110 ? 7.532 10.918 28.054 1.00 59.38 110 SER A O 1
ATOM 826 N N . SER A 1 111 ? 8.173 9.483 26.459 1.00 64.12 111 SER A N 1
ATOM 827 C CA . SER A 1 111 ? 6.845 9.271 25.885 1.00 64.12 111 SER A CA 1
ATOM 828 C C . SER A 1 111 ? 5.806 8.744 26.889 1.00 64.12 111 SER A C 1
ATOM 830 O O . SER A 1 111 ? 4.623 9.078 26.776 1.00 64.12 111 SER A O 1
ATOM 832 N N . LEU A 1 112 ? 6.208 7.941 27.883 1.00 63.50 112 LEU A N 1
ATOM 833 C CA . LEU A 1 112 ? 5.287 7.436 28.909 1.00 63.50 112 LEU A CA 1
ATOM 834 C C . LEU A 1 112 ? 4.822 8.548 29.846 1.00 63.50 112 LEU A C 1
ATOM 836 O O . LEU A 1 112 ? 3.645 8.578 30.217 1.00 63.50 112 LEU A O 1
ATOM 840 N N . GLN A 1 113 ? 5.722 9.468 30.195 1.00 73.88 113 GLN A N 1
ATOM 841 C CA . GLN A 1 113 ? 5.372 10.649 30.972 1.00 73.88 113 GLN A CA 1
ATOM 842 C C . GLN A 1 113 ? 4.365 11.502 30.195 1.00 73.88 113 GLN A C 1
ATOM 844 O O . GLN A 1 113 ? 3.297 11.809 30.732 1.00 73.88 113 GLN A O 1
ATOM 849 N N . ASP A 1 114 ? 4.646 11.789 28.920 1.00 69.12 114 ASP A N 1
ATOM 850 C CA . ASP A 1 114 ? 3.766 12.579 28.052 1.00 69.12 114 ASP A CA 1
ATOM 851 C C . ASP A 1 114 ? 2.357 11.983 27.977 1.00 69.12 114 ASP A C 1
ATOM 853 O O . ASP A 1 114 ? 1.375 12.690 28.198 1.00 69.12 114 ASP A O 1
ATOM 857 N N . MET A 1 115 ? 2.229 10.668 27.771 1.00 67.81 115 MET A N 1
ATOM 858 C CA . MET A 1 115 ? 0.923 9.997 27.751 1.00 67.81 115 MET A CA 1
ATOM 859 C C . MET A 1 115 ? 0.156 10.119 29.074 1.00 67.81 115 MET A C 1
ATOM 861 O O . MET A 1 115 ? -1.064 10.295 29.066 1.00 67.81 115 MET A O 1
ATOM 865 N N . GLN A 1 116 ? 0.844 10.042 30.214 1.00 76.00 116 GLN A N 1
ATOM 866 C CA . GLN A 1 116 ? 0.201 10.123 31.527 1.00 76.00 116 GLN A CA 1
ATOM 867 C C . GLN A 1 116 ? -0.128 11.558 31.959 1.00 76.00 116 GLN A C 1
ATOM 869 O O . GLN A 1 116 ? -0.976 11.745 32.843 1.00 76.00 116 GLN A O 1
ATOM 874 N N . THR A 1 117 ? 0.483 12.581 31.347 1.00 72.69 117 THR A N 1
ATOM 875 C CA . THR A 1 117 ? 0.134 13.982 31.640 1.00 72.69 117 THR A CA 1
ATOM 876 C C . THR A 1 117 ? -1.330 14.287 31.318 1.00 72.69 117 THR A C 1
ATOM 878 O O . THR A 1 117 ? -1.988 14.973 32.104 1.00 72.69 117 THR A O 1
ATOM 881 N N . PHE A 1 118 ? -1.873 13.683 30.255 1.00 65.62 118 PHE A N 1
ATOM 882 C CA . PHE A 1 118 ? -3.270 13.834 29.831 1.00 65.62 118 PHE A CA 1
ATOM 883 C C . PHE A 1 118 ? -4.288 13.152 30.755 1.00 65.62 118 PHE A C 1
ATOM 885 O O . PHE A 1 118 ? -5.484 13.439 30.665 1.00 65.62 118 PHE A O 1
ATOM 892 N N . ALA A 1 119 ? -3.846 12.261 31.647 1.00 69.44 119 ALA A N 1
ATOM 893 C CA . ALA A 1 119 ? -4.748 11.560 32.549 1.00 69.44 119 ALA A CA 1
ATOM 894 C C . ALA A 1 119 ? -5.374 12.536 33.560 1.00 69.44 119 ALA A C 1
ATOM 896 O O . ALA A 1 119 ? -4.682 13.253 34.298 1.00 69.44 119 ALA A O 1
ATOM 897 N N . MET A 1 120 ? -6.708 12.549 33.606 1.00 69.88 120 MET A N 1
ATOM 898 C CA . MET A 1 120 ? -7.477 13.416 34.502 1.00 69.88 120 MET A CA 1
ATOM 899 C C . MET A 1 120 ? -7.330 12.986 35.969 1.00 69.88 120 MET A C 1
ATOM 901 O O . MET A 1 120 ? -6.988 11.844 36.280 1.00 69.88 120 MET A O 1
ATOM 905 N N . GLY A 1 121 ? -7.663 13.888 36.900 1.00 73.31 121 GLY A N 1
ATOM 906 C CA . GLY A 1 121 ? -7.589 13.614 38.342 1.00 73.31 121 GLY A CA 1
ATOM 907 C C . GLY A 1 121 ? -8.370 12.367 38.782 1.00 73.31 121 GLY A C 1
ATOM 908 O O . GLY A 1 121 ? -7.898 11.615 39.629 1.00 73.31 121 GLY A O 1
ATOM 909 N N . LEU A 1 122 ? -9.518 12.083 38.155 1.00 74.25 122 LEU A N 1
ATOM 910 C CA . LEU A 1 122 ? -10.316 10.880 38.431 1.00 74.25 122 LEU A CA 1
ATOM 911 C C . LEU A 1 122 ? -9.592 9.580 38.052 1.00 74.25 122 LEU A C 1
ATOM 913 O O . LEU A 1 122 ? -9.689 8.579 38.762 1.00 74.25 122 LEU A O 1
ATOM 917 N N . GLU A 1 123 ? -8.848 9.593 36.948 1.00 72.81 123 GLU A N 1
ATOM 918 C CA . GLU A 1 123 ? -8.072 8.443 36.488 1.00 72.81 123 GLU A CA 1
ATOM 919 C C . GLU A 1 123 ? -6.865 8.205 37.405 1.00 72.81 123 GLU A C 1
ATOM 921 O O . GLU A 1 123 ? -6.651 7.086 37.875 1.00 72.81 123 GLU A O 1
ATOM 926 N N . LYS A 1 124 ? -6.171 9.283 37.791 1.00 77.06 124 LYS A N 1
ATOM 927 C CA . LYS A 1 124 ? -5.081 9.244 38.780 1.00 77.06 124 LYS A CA 1
ATOM 928 C C . LYS A 1 124 ? -5.562 8.753 40.153 1.00 77.06 124 LYS A C 1
ATOM 930 O O . LYS A 1 124 ? -4.847 8.008 40.820 1.00 77.06 124 LYS A O 1
ATOM 935 N N . ASN A 1 125 ? -6.789 9.087 40.560 1.00 77.62 125 ASN A N 1
ATOM 936 C CA . ASN A 1 125 ? -7.397 8.550 41.783 1.00 77.62 125 ASN A CA 1
ATOM 937 C C . ASN A 1 125 ? -7.644 7.037 41.696 1.00 77.62 125 ASN A C 1
ATOM 939 O O . ASN A 1 125 ? -7.335 6.320 42.648 1.00 77.62 125 ASN A O 1
ATOM 943 N N . LYS A 1 126 ? -8.119 6.526 40.552 1.00 76.56 126 LYS A N 1
ATOM 944 C CA . LYS A 1 126 ? -8.224 5.073 40.319 1.00 76.56 126 LYS A CA 1
ATOM 945 C C . LYS A 1 126 ? -6.861 4.379 40.374 1.00 76.56 126 LYS A C 1
ATOM 947 O O . LYS A 1 126 ? -6.769 3.261 40.881 1.00 76.56 126 LYS A O 1
ATOM 952 N N . TRP A 1 127 ? -5.802 5.017 39.872 1.00 79.19 127 TRP A N 1
ATOM 953 C CA . TRP A 1 127 ? -4.440 4.478 39.955 1.00 79.19 127 TRP A CA 1
ATOM 954 C C . TRP A 1 127 ? -3.950 4.396 41.403 1.00 79.19 127 TRP A C 1
ATOM 956 O O . TRP A 1 127 ? -3.469 3.341 41.808 1.00 79.19 127 TRP A O 1
ATOM 966 N N . ARG A 1 128 ? -4.173 5.446 42.208 1.00 79.75 128 ARG A N 1
ATOM 967 C CA . ARG A 1 128 ? -3.885 5.438 43.656 1.00 79.75 128 ARG A CA 1
ATOM 968 C C . ARG A 1 128 ? -4.640 4.326 44.384 1.00 79.75 128 ARG A C 1
ATOM 970 O O . ARG A 1 128 ? -4.040 3.596 45.162 1.00 79.75 128 ARG A O 1
ATOM 977 N N . GLN A 1 129 ? -5.932 4.154 44.090 1.00 78.31 129 GLN A N 1
ATOM 978 C CA . GLN A 1 129 ? -6.746 3.064 44.649 1.00 78.31 129 GLN A CA 1
ATOM 979 C C . GLN A 1 129 ? -6.256 1.675 44.218 1.00 78.31 129 GLN A C 1
ATOM 981 O O . GLN A 1 129 ? -6.429 0.713 44.956 1.00 78.31 129 GLN A O 1
ATOM 986 N N . SER A 1 130 ? -5.624 1.565 43.045 1.00 73.81 130 SER A N 1
ATOM 987 C CA . SER A 1 130 ? -5.016 0.317 42.560 1.00 73.81 130 SER A CA 1
ATOM 988 C C . SER A 1 130 ? -3.634 0.038 43.175 1.00 73.81 130 SER A C 1
ATOM 990 O O . SER A 1 130 ? -2.987 -0.923 42.769 1.00 73.81 130 SER A O 1
ATOM 992 N N . GLY A 1 131 ? -3.148 0.880 44.093 1.00 79.38 131 GLY A N 1
ATOM 993 C CA . GLY A 1 131 ? -1.805 0.765 44.666 1.00 79.38 131 GLY A CA 1
ATOM 994 C C . GLY A 1 131 ? -0.686 1.257 43.743 1.00 79.38 131 GLY A C 1
ATOM 995 O O . GLY A 1 131 ? 0.480 0.958 43.992 1.00 79.38 131 GLY A O 1
ATOM 996 N N . CYS A 1 132 ? -1.003 1.997 42.674 1.00 79.75 132 CYS A N 1
ATOM 997 C CA . CYS A 1 132 ? 0.031 2.598 41.840 1.00 79.75 132 CYS A CA 1
ATOM 998 C C . CYS A 1 132 ? 0.624 3.834 42.531 1.00 79.75 132 CYS A C 1
ATOM 1000 O O . CYS A 1 132 ? -0.110 4.667 43.070 1.00 79.75 132 CYS A O 1
ATOM 1002 N N . VAL A 1 133 ? 1.946 3.985 42.454 1.00 82.00 133 VAL A N 1
ATOM 1003 C CA . VAL A 1 133 ? 2.693 5.118 43.015 1.00 82.00 133 VAL A CA 1
ATOM 1004 C C . VAL A 1 133 ? 3.355 5.885 41.874 1.00 82.00 133 VAL A C 1
ATOM 1006 O O . VAL A 1 133 ? 3.807 5.304 40.887 1.00 82.00 133 VAL A O 1
ATOM 1009 N N . MET A 1 134 ? 3.388 7.209 41.993 1.00 80.94 134 MET A N 1
ATOM 1010 C CA . MET A 1 134 ? 4.104 8.066 41.055 1.00 80.94 134 MET A CA 1
ATOM 1011 C C . MET A 1 134 ? 5.598 8.031 41.391 1.00 80.94 134 MET A C 1
ATOM 1013 O O . MET A 1 134 ? 5.992 8.471 42.471 1.00 80.94 134 MET A O 1
ATOM 1017 N N . LYS A 1 135 ? 6.415 7.501 40.479 1.00 77.12 135 LYS A N 1
ATOM 1018 C CA . LYS A 1 135 ? 7.877 7.430 40.596 1.00 77.12 135 LYS A CA 1
ATOM 1019 C C . LYS A 1 135 ? 8.487 7.929 39.286 1.00 77.12 135 LYS A C 1
ATOM 1021 O O . LYS A 1 135 ? 8.030 7.529 38.221 1.00 77.12 135 LYS A O 1
ATOM 1026 N N . ASP A 1 136 ? 9.468 8.823 39.355 1.00 74.94 136 ASP A N 1
ATOM 1027 C CA . ASP A 1 136 ? 10.126 9.411 38.172 1.00 74.94 136 ASP A CA 1
ATOM 1028 C C . ASP A 1 136 ? 9.131 10.080 37.197 1.00 74.94 136 ASP A C 1
ATOM 1030 O O . ASP A 1 136 ? 9.191 9.886 35.990 1.00 74.94 136 ASP A O 1
ATOM 1034 N N . ASN A 1 137 ? 8.148 10.819 37.733 1.00 73.81 137 ASN A N 1
ATOM 1035 C CA . ASN A 1 137 ? 7.024 11.418 36.989 1.00 73.81 137 ASN A CA 1
ATOM 1036 C C . ASN A 1 137 ? 6.122 10.433 36.218 1.00 73.81 137 ASN A C 1
ATOM 1038 O O . ASN A 1 137 ? 5.239 10.868 35.477 1.00 73.81 137 ASN A O 1
ATOM 1042 N N . VAL A 1 138 ? 6.277 9.125 36.440 1.00 77.25 138 VAL A N 1
ATOM 1043 C CA . VAL A 1 138 ? 5.470 8.071 35.820 1.00 77.25 138 VAL A CA 1
ATOM 1044 C C . VAL A 1 138 ? 4.746 7.260 36.897 1.00 77.25 138 VAL A C 1
ATOM 1046 O O . VAL A 1 138 ? 5.310 6.825 37.899 1.00 77.25 138 VAL A O 1
ATOM 1049 N N . TRP A 1 139 ? 3.452 7.039 36.713 1.00 77.69 139 TRP A N 1
ATOM 1050 C CA . TRP A 1 139 ? 2.645 6.150 37.537 1.00 77.69 139 TRP A CA 1
ATOM 1051 C C . TRP A 1 139 ? 2.983 4.696 37.219 1.00 77.69 139 TRP A C 1
ATOM 1053 O O . TRP A 1 139 ? 2.728 4.219 36.109 1.00 77.69 139 TRP A O 1
ATOM 1063 N N . LYS A 1 140 ? 3.538 3.994 38.212 1.00 77.19 140 LYS A N 1
ATOM 1064 C CA . LYS A 1 140 ? 3.886 2.569 38.153 1.00 77.19 140 LYS A CA 1
ATOM 1065 C C . LYS A 1 140 ? 3.019 1.815 39.168 1.00 77.19 140 LYS A C 1
ATOM 1067 O O . LYS A 1 140 ? 2.910 2.234 40.320 1.00 77.19 140 LYS A O 1
ATOM 1072 N N . CYS A 1 141 ? 2.368 0.733 38.744 1.00 63.91 141 CYS A N 1
ATOM 1073 C CA . CYS A 1 141 ? 1.683 -0.185 39.658 1.00 63.91 141 CYS A CA 1
ATOM 1074 C C . CYS A 1 141 ? 2.627 -1.308 40.096 1.00 63.91 141 CYS A C 1
ATOM 1076 O O . CYS A 1 141 ? 3.617 -1.576 39.412 1.00 63.91 141 CYS A O 1
ATOM 1078 N N . ALA A 1 142 ? 2.332 -1.941 41.237 1.00 63.75 142 ALA A N 1
ATOM 1079 C CA . ALA A 1 142 ? 3.080 -3.102 41.712 1.00 63.75 142 ALA A CA 1
ATOM 1080 C C . ALA A 1 142 ? 3.263 -4.122 40.564 1.00 63.75 142 ALA A C 1
ATOM 1082 O O . ALA A 1 142 ? 2.305 -4.435 39.857 1.00 63.75 142 ALA A O 1
ATOM 1083 N N . GLU A 1 143 ? 4.513 -4.559 40.366 1.00 55.50 143 GLU A N 1
ATOM 1084 C CA . GLU A 1 143 ? 5.018 -5.414 39.270 1.00 55.50 143 GLU A CA 1
ATOM 1085 C C . GLU A 1 143 ? 5.168 -4.788 37.870 1.00 55.50 143 GLU A C 1
ATOM 1087 O O . GLU A 1 143 ? 4.877 -5.428 36.862 1.00 55.50 143 GLU A O 1
ATOM 1092 N N . GLY A 1 144 ? 5.646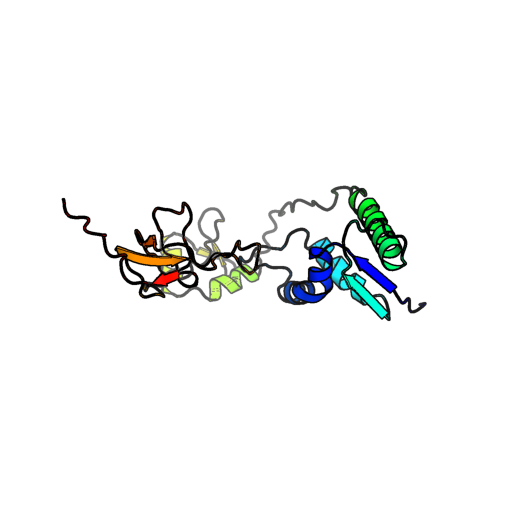 -3.544 37.760 1.00 50.72 144 GLY A N 1
ATOM 1093 C CA . GLY A 1 144 ? 6.154 -3.011 36.479 1.00 50.72 144 GLY A CA 1
ATOM 1094 C C . GLY A 1 144 ? 5.099 -2.833 35.375 1.00 50.72 144 GLY A C 1
ATOM 1095 O O . GLY A 1 144 ? 5.421 -2.417 34.263 1.00 50.72 144 GLY A O 1
ATOM 1096 N N . LYS A 1 145 ? 3.820 -3.093 35.669 1.00 55.38 145 LYS A N 1
ATOM 1097 C CA . LYS A 1 145 ? 2.710 -2.919 34.730 1.00 55.38 145 LYS A CA 1
ATOM 1098 C C . LYS A 1 145 ? 2.311 -1.447 34.678 1.00 55.38 145 LYS A C 1
ATOM 1100 O O . LYS A 1 145 ? 1.677 -0.917 35.594 1.00 55.38 145 LYS A O 1
ATOM 1105 N N . VAL A 1 146 ? 2.668 -0.788 33.580 1.00 53.78 146 VAL A N 1
ATOM 1106 C CA . VAL A 1 146 ? 2.215 0.569 33.252 1.00 53.78 146 VAL A CA 1
ATOM 1107 C C . VAL A 1 146 ? 0.792 0.480 32.692 1.00 53.78 146 VAL A C 1
ATOM 1109 O O . VAL A 1 146 ? 0.549 -0.233 31.718 1.00 53.78 146 VAL A O 1
ATOM 1112 N N . LYS A 1 147 ? -0.178 1.175 33.300 1.00 56.16 147 LYS A N 1
ATOM 1113 C CA . LYS A 1 147 ? -1.536 1.277 32.739 1.00 56.16 147 LYS A CA 1
ATOM 1114 C C . LYS A 1 147 ? -1.565 2.383 31.680 1.00 56.16 147 LYS A C 1
ATOM 1116 O O . LYS A 1 147 ? -1.288 3.537 31.992 1.00 56.16 147 LYS A O 1
ATOM 1121 N N . ALA A 1 148 ? -1.909 2.024 30.444 1.00 54.28 148 ALA A N 1
ATOM 1122 C CA . ALA A 1 148 ? -2.214 2.981 29.382 1.00 54.28 148 ALA A CA 1
ATOM 1123 C C . ALA A 1 148 ? -3.618 3.578 29.582 1.00 54.28 148 ALA A C 1
ATOM 1125 O O . ALA A 1 148 ? -4.526 2.885 30.050 1.00 54.28 148 ALA A O 1
ATOM 1126 N N . ALA A 1 149 ? -3.784 4.852 29.215 1.00 52.00 149 ALA A N 1
ATOM 1127 C CA . ALA A 1 149 ? -5.051 5.568 29.309 1.00 52.00 149 ALA A CA 1
ATOM 1128 C C . ALA A 1 149 ? -6.137 4.851 28.490 1.00 52.00 149 ALA A C 1
ATOM 1130 O O . ALA A 1 149 ? -5.994 4.641 27.283 1.00 52.00 149 ALA A O 1
ATOM 1131 N N . GLN A 1 150 ? -7.230 4.456 29.143 1.00 52.44 150 GLN A N 1
ATOM 1132 C CA . GLN A 1 150 ? -8.392 3.913 28.442 1.00 52.44 150 GLN A CA 1
ATOM 1133 C C . GLN A 1 150 ? -9.149 5.081 27.809 1.00 52.44 150 GLN A C 1
ATOM 1135 O O . GLN A 1 150 ? -9.784 5.871 28.506 1.00 52.44 150 GLN A O 1
ATOM 1140 N N . GLY A 1 151 ? -9.077 5.198 26.482 1.00 45.59 151 GLY A N 1
ATOM 1141 C CA . GLY A 1 151 ? -9.899 6.148 25.736 1.00 45.59 151 GLY A CA 1
ATOM 1142 C C . GLY A 1 151 ? -11.379 5.984 26.097 1.00 45.59 151 GLY A C 1
ATOM 1143 O O . GLY A 1 151 ? -11.894 4.869 26.172 1.00 45.59 151 GLY A O 1
ATOM 1144 N N . LYS A 1 152 ? -12.054 7.105 26.360 1.00 53.09 152 LYS A N 1
ATOM 1145 C CA . LYS A 1 152 ? -13.466 7.160 26.750 1.00 53.09 152 LYS A CA 1
ATOM 1146 C C . LYS A 1 152 ? -14.335 6.569 25.627 1.00 53.09 152 LYS A C 1
ATOM 1148 O O . LYS A 1 152 ? -14.329 7.103 24.521 1.00 53.09 152 LYS A O 1
ATOM 1153 N N . ALA A 1 153 ? -15.070 5.489 25.905 1.00 52.97 153 ALA A N 1
ATOM 1154 C CA . ALA A 1 153 ? -16.090 4.968 24.992 1.00 52.97 153 ALA A CA 1
ATOM 1155 C C . ALA A 1 153 ? -17.150 6.053 24.740 1.00 52.97 153 ALA A C 1
ATOM 1157 O O . ALA A 1 153 ? -17.538 6.773 25.669 1.00 52.97 153 ALA A O 1
ATOM 1158 N N . ALA A 1 154 ? -17.575 6.230 23.490 1.00 53.16 154 ALA A N 1
ATOM 1159 C CA . ALA A 1 154 ? -18.548 7.255 23.156 1.00 53.16 154 ALA A CA 1
ATOM 1160 C C . ALA A 1 154 ? -19.939 6.743 23.548 1.00 53.16 154 ALA A C 1
ATOM 1162 O O . ALA A 1 154 ? -20.536 5.959 22.830 1.00 53.16 154 ALA A O 1
ATOM 1163 N N . GLU A 1 155 ? -20.494 7.216 24.666 1.00 59.47 155 GLU A N 1
ATOM 1164 C CA . GLU A 1 155 ? -21.769 6.729 25.237 1.00 59.47 155 GLU A CA 1
ATOM 1165 C C . GLU A 1 155 ? -22.984 6.744 24.283 1.00 59.47 155 GLU A C 1
ATOM 1167 O O . GLU A 1 155 ? -24.043 6.214 24.621 1.00 59.47 155 GLU A O 1
ATOM 1172 N N . ARG A 1 156 ? -22.881 7.373 23.105 1.00 58.44 156 ARG A N 1
ATOM 1173 C CA . ARG A 1 156 ? -23.986 7.536 22.159 1.00 58.44 156 ARG A CA 1
ATOM 1174 C C . ARG A 1 156 ? -23.636 6.960 20.788 1.00 58.44 156 ARG A C 1
ATOM 1176 O O . ARG A 1 156 ? -22.591 7.312 20.240 1.00 58.44 156 ARG A O 1
ATOM 1183 N N . PRO A 1 157 ? -24.536 6.164 20.180 1.00 65.31 157 PRO A N 1
ATOM 1184 C CA . PRO A 1 157 ? -24.370 5.729 18.804 1.00 65.31 157 PRO A CA 1
ATOM 1185 C C . PRO A 1 157 ? -24.247 6.907 17.839 1.00 65.31 157 PRO A C 1
ATOM 1187 O O . PRO A 1 157 ? -25.078 7.814 17.831 1.00 65.31 157 PRO A O 1
ATOM 1190 N N . LEU A 1 158 ? -23.228 6.858 16.983 1.00 77.69 158 LEU A N 1
ATOM 1191 C CA . LEU A 1 158 ? -22.946 7.841 15.931 1.00 77.69 158 LEU A CA 1
ATOM 1192 C C . LEU A 1 158 ? -23.870 7.676 14.708 1.00 77.69 158 LEU A C 1
ATOM 1194 O O . LEU A 1 158 ? -23.659 8.303 13.671 1.00 77.69 158 LEU A O 1
ATOM 1198 N N . HIS A 1 159 ? -24.892 6.822 14.803 1.00 84.00 159 HIS A N 1
ATOM 1199 C CA . HIS A 1 159 ? -25.856 6.553 13.742 1.00 84.00 159 HIS A CA 1
ATOM 1200 C C . HIS A 1 159 ? -27.254 6.249 14.297 1.00 84.00 159 HIS A C 1
ATOM 1202 O O . HIS A 1 159 ? -27.419 5.789 15.424 1.00 84.00 159 HIS A O 1
ATOM 1208 N N . SER A 1 160 ? -28.275 6.426 13.459 1.00 87.38 160 SER A N 1
ATOM 1209 C CA . SER A 1 160 ? -29.689 6.229 13.809 1.00 87.38 160 SER A CA 1
ATOM 1210 C C . SER A 1 160 ? -30.228 4.809 13.572 1.00 87.38 160 SER A C 1
ATOM 1212 O O . SER A 1 160 ? -31.421 4.581 13.766 1.00 87.38 160 SER A O 1
ATOM 1214 N N . LEU A 1 161 ? -29.381 3.862 13.151 1.00 91.12 161 LEU A N 1
ATOM 1215 C CA . LEU A 1 161 ? -29.773 2.466 12.918 1.00 91.12 161 LEU A CA 1
ATOM 1216 C C . LEU A 1 161 ? -30.114 1.757 14.231 1.00 91.12 161 LEU A C 1
ATOM 1218 O O . LEU A 1 161 ? -29.385 1.890 15.216 1.00 91.12 161 LEU A O 1
ATOM 1222 N N . ARG A 1 162 ? -31.203 0.985 14.227 1.00 91.00 162 ARG A N 1
ATOM 1223 C CA . ARG A 1 162 ? -31.647 0.179 15.372 1.00 91.00 162 ARG A CA 1
ATOM 1224 C C . ARG A 1 162 ? -31.866 -1.281 14.969 1.00 91.00 162 ARG A C 1
ATOM 1226 O O . ARG A 1 162 ? -32.160 -1.544 13.803 1.00 91.00 162 ARG A O 1
ATOM 1233 N N . PRO A 1 163 ? -31.761 -2.234 15.912 1.00 93.38 163 PRO A N 1
ATOM 1234 C CA . PRO A 1 163 ? -32.242 -3.593 15.695 1.00 93.38 163 PRO A CA 1
ATOM 1235 C C . PRO A 1 163 ? -33.671 -3.602 15.133 1.00 93.38 163 PRO A C 1
ATOM 1237 O O . PRO A 1 163 ? -34.519 -2.837 15.588 1.00 93.38 163 PRO A O 1
ATOM 1240 N N . GLY A 1 164 ? -33.916 -4.440 14.129 1.00 91.12 164 GLY A N 1
ATOM 1241 C CA . GLY A 1 164 ? -35.170 -4.516 13.380 1.00 91.12 164 GLY A CA 1
ATOM 1242 C C . GLY A 1 164 ? -35.192 -3.699 12.085 1.00 91.12 164 GLY A C 1
ATOM 1243 O O . GLY A 1 164 ? -35.957 -4.043 11.185 1.00 91.12 164 GLY A O 1
ATOM 1244 N N . ASP A 1 165 ? -34.339 -2.678 11.947 1.00 93.88 165 ASP A N 1
ATOM 1245 C CA . ASP A 1 165 ? -34.239 -1.897 10.712 1.00 93.88 165 ASP A CA 1
ATOM 1246 C C . ASP A 1 165 ? -33.706 -2.748 9.557 1.00 93.88 165 ASP A C 1
ATOM 1248 O O . ASP A 1 165 ? -32.799 -3.563 9.734 1.00 93.88 165 ASP A O 1
ATOM 1252 N N . PHE A 1 166 ? -34.207 -2.500 8.347 1.00 95.12 166 PHE A N 1
ATOM 1253 C CA . PHE A 1 166 ? -33.641 -3.080 7.136 1.00 95.12 166 PHE A CA 1
ATOM 1254 C C . PHE A 1 166 ? -32.622 -2.131 6.521 1.00 95.12 166 PHE A C 1
ATOM 1256 O O . PHE A 1 166 ? -32.853 -0.927 6.389 1.00 95.12 166 PHE A O 1
ATOM 1263 N N . VAL A 1 167 ? -31.469 -2.676 6.149 1.00 94.88 167 VAL A N 1
ATOM 1264 C CA . VAL A 1 167 ? -30.364 -1.924 5.564 1.00 94.88 167 VAL A CA 1
ATOM 1265 C C . VAL A 1 167 ? -29.826 -2.608 4.320 1.00 94.88 167 VAL A C 1
ATOM 1267 O O . VAL A 1 167 ? -29.758 -3.831 4.235 1.00 94.88 167 VAL A O 1
ATOM 1270 N N . VAL A 1 168 ? -29.371 -1.807 3.364 1.00 94.31 168 VAL A N 1
ATOM 1271 C CA . VAL A 1 168 ? -28.473 -2.281 2.310 1.00 94.31 168 VAL A CA 1
ATOM 1272 C C . VAL A 1 168 ? -27.028 -1.979 2.684 1.00 94.31 168 VAL A C 1
ATOM 1274 O O . VAL A 1 168 ? -26.715 -0.893 3.177 1.00 94.31 168 VAL A O 1
ATOM 1277 N N . ILE A 1 169 ? -26.137 -2.934 2.431 1.00 92.25 169 ILE A N 1
ATOM 1278 C CA . ILE A 1 169 ? -24.711 -2.848 2.754 1.00 92.25 169 ILE A CA 1
ATOM 1279 C C . ILE A 1 169 ? -23.918 -2.621 1.472 1.00 92.25 169 ILE A C 1
ATOM 1281 O O . ILE A 1 169 ? -24.075 -3.344 0.487 1.00 92.25 169 ILE A O 1
ATOM 1285 N N . ARG A 1 170 ? -23.033 -1.626 1.479 1.00 89.44 170 ARG A N 1
ATOM 1286 C CA . ARG A 1 170 ? -22.153 -1.329 0.347 1.00 89.44 170 ARG A CA 1
ATOM 1287 C C . ARG A 1 170 ? -21.154 -2.468 0.132 1.00 89.44 170 ARG A C 1
ATOM 1289 O O . ARG A 1 170 ? -20.374 -2.785 1.029 1.00 89.44 170 ARG A O 1
ATOM 1296 N N . ASP A 1 171 ? -21.113 -3.029 -1.074 1.00 86.50 171 ASP A N 1
ATOM 1297 C CA . ASP A 1 171 ? -20.093 -4.011 -1.439 1.00 86.50 171 ASP A CA 1
ATOM 1298 C C . ASP A 1 171 ? -18.774 -3.315 -1.784 1.00 86.50 171 ASP A C 1
ATOM 1300 O O . ASP A 1 171 ? -18.603 -2.719 -2.851 1.00 86.50 171 ASP A O 1
ATOM 1304 N N . LEU A 1 172 ? -17.829 -3.388 -0.851 1.00 79.56 172 LEU A N 1
ATOM 1305 C CA . LEU A 1 172 ? -16.476 -2.863 -1.022 1.00 79.56 172 LEU A CA 1
ATOM 1306 C C . LEU A 1 172 ? -15.571 -3.808 -1.823 1.00 79.56 172 LEU A C 1
ATOM 1308 O O . LEU A 1 172 ? -14.503 -3.388 -2.256 1.00 79.56 172 LEU A O 1
ATOM 1312 N N . ARG A 1 173 ? -15.977 -5.066 -2.048 1.00 74.81 173 ARG A N 1
ATOM 1313 C CA . ARG A 1 173 ? -15.170 -6.077 -2.760 1.00 74.81 173 ARG A CA 1
ATOM 1314 C C . ARG A 1 173 ? -15.503 -6.153 -4.251 1.00 74.81 173 ARG A C 1
ATOM 1316 O O . ARG A 1 173 ? -15.131 -7.112 -4.928 1.00 74.81 173 ARG A O 1
ATOM 1323 N N . ARG A 1 174 ? -16.224 -5.157 -4.767 1.00 69.69 174 ARG A N 1
ATOM 1324 C CA . ARG A 1 174 ? -16.690 -5.117 -6.151 1.00 69.69 174 ARG A CA 1
ATOM 1325 C C . ARG A 1 174 ? -15.510 -5.133 -7.131 1.00 69.69 174 ARG A C 1
ATOM 1327 O O . ARG A 1 174 ? -14.741 -4.180 -7.187 1.00 69.69 174 ARG A O 1
ATOM 1334 N N . LYS A 1 175 ? -15.425 -6.187 -7.952 1.00 70.81 175 LYS A N 1
ATOM 1335 C CA . LYS A 1 175 ? -14.376 -6.353 -8.979 1.00 70.81 175 LYS A CA 1
ATOM 1336 C C . LYS A 1 175 ? -14.681 -5.646 -10.304 1.00 70.81 175 LYS A C 1
ATOM 1338 O O . LYS A 1 175 ? -13.758 -5.279 -11.017 1.00 70.81 175 LYS A O 1
ATOM 1343 N N . SER A 1 176 ? -15.959 -5.451 -10.644 1.00 71.62 176 SER A N 1
ATOM 1344 C CA . SER A 1 176 ? -16.381 -4.818 -11.901 1.00 71.62 176 SER A CA 1
ATOM 1345 C C . SER A 1 176 ? -17.347 -3.669 -11.655 1.00 71.62 176 SER A C 1
ATOM 1347 O O . SER A 1 176 ? -18.181 -3.719 -10.750 1.00 71.62 176 SER A O 1
ATOM 1349 N N . TRP A 1 177 ? -17.285 -2.622 -12.480 1.00 73.94 177 TRP A N 1
ATOM 1350 C CA . TRP A 1 177 ? -18.132 -1.453 -12.266 1.00 73.94 177 TRP A CA 1
ATOM 1351 C C . TRP A 1 177 ? -19.632 -1.695 -12.564 1.00 73.94 177 TRP A C 1
ATOM 1353 O O . TRP A 1 177 ? -20.482 -0.879 -12.202 1.00 73.94 177 TRP A O 1
ATOM 1363 N N . ARG A 1 178 ? -19.967 -2.828 -13.188 1.00 75.19 178 ARG A N 1
ATOM 1364 C CA . ARG A 1 178 ? -21.342 -3.223 -13.529 1.00 75.19 178 ARG A CA 1
ATOM 1365 C C . ARG A 1 178 ? -22.040 -4.036 -12.431 1.00 75.19 178 ARG A C 1
ATOM 1367 O O . ARG A 1 178 ? -23.258 -4.143 -12.450 1.00 75.19 178 ARG A O 1
ATOM 1374 N N . ALA A 1 179 ? -21.305 -4.596 -11.465 1.00 74.94 179 ALA A N 1
ATOM 1375 C CA . ALA A 1 179 ? -21.906 -5.394 -10.392 1.00 74.94 179 ALA A CA 1
ATOM 1376 C C . ALA A 1 179 ? -22.726 -4.532 -9.409 1.00 74.94 179 ALA A C 1
ATOM 1378 O O . ALA A 1 179 ? -22.414 -3.354 -9.199 1.00 74.94 179 ALA A O 1
ATOM 1379 N N . LYS A 1 180 ? -23.755 -5.108 -8.767 1.00 73.88 180 LYS A N 1
ATOM 1380 C CA . LYS A 1 180 ? -24.583 -4.397 -7.774 1.00 73.88 180 LYS A CA 1
ATOM 1381 C C . LYS A 1 180 ? -23.703 -3.852 -6.640 1.00 73.88 180 LYS A C 1
ATOM 1383 O O . LYS A 1 180 ? -22.985 -4.594 -5.984 1.00 73.88 180 LYS A O 1
ATOM 1388 N N . ARG A 1 181 ? -23.749 -2.532 -6.423 1.00 83.12 181 ARG A N 1
ATOM 1389 C CA . ARG A 1 181 ? -22.952 -1.830 -5.393 1.00 83.12 181 ARG A CA 1
ATOM 1390 C C . ARG A 1 181 ? -23.496 -2.030 -3.977 1.00 83.12 181 ARG A C 1
ATOM 1392 O O . ARG A 1 181 ? -22.768 -1.807 -3.015 1.00 83.12 181 ARG A O 1
ATOM 1399 N N . TRP A 1 182 ? -24.763 -2.404 -3.861 1.00 88.62 182 TRP A N 1
ATOM 1400 C CA . TRP A 1 182 ? -25.482 -2.546 -2.605 1.00 88.62 182 TRP A CA 1
ATOM 1401 C C . TRP A 1 182 ? -26.043 -3.963 -2.514 1.00 88.62 182 TRP A C 1
ATOM 1403 O O . TRP A 1 182 ? -26.674 -4.439 -3.458 1.00 88.62 182 TRP A O 1
ATOM 1413 N N . LEU A 1 183 ? -25.763 -4.627 -1.397 1.00 89.38 183 LEU A N 1
ATOM 1414 C CA . LEU A 1 183 ? -26.246 -5.958 -1.047 1.00 89.38 183 LEU A CA 1
ATOM 1415 C C . LEU A 1 183 ? -27.378 -5.821 -0.028 1.00 89.38 183 LEU A C 1
ATOM 1417 O O . LEU A 1 183 ? -27.317 -4.937 0.827 1.00 89.38 183 LEU A O 1
ATOM 1421 N N . GLY A 1 184 ? -28.371 -6.702 -0.097 1.00 88.88 184 GLY A N 1
ATOM 1422 C CA . GLY A 1 184 ? -29.519 -6.710 0.808 1.00 88.88 184 GLY A CA 1
ATOM 1423 C C . GLY A 1 184 ? -30.852 -6.597 0.060 1.00 88.88 184 GLY A C 1
ATOM 1424 O O . GLY A 1 184 ? -30.885 -6.859 -1.148 1.00 88.88 184 GLY A O 1
ATOM 1425 N N . PRO A 1 185 ? -31.930 -6.187 0.751 1.00 92.06 185 PRO A N 1
ATOM 1426 C CA . PRO A 1 185 ? -31.958 -5.689 2.135 1.00 92.06 185 PRO A CA 1
ATOM 1427 C C . PRO A 1 185 ? -31.621 -6.767 3.179 1.00 92.06 185 PRO A C 1
ATOM 1429 O O . PRO A 1 185 ? -31.933 -7.935 2.986 1.00 92.06 185 PRO A O 1
ATOM 1432 N N . PHE A 1 186 ? -30.992 -6.364 4.282 1.00 94.00 186 PHE A N 1
ATOM 1433 C CA . PHE A 1 186 ? -30.674 -7.211 5.436 1.00 94.00 186 PHE A CA 1
ATOM 1434 C C . PHE A 1 186 ? -31.249 -6.604 6.707 1.00 94.00 186 PHE A C 1
ATOM 1436 O O . PHE A 1 186 ? -31.238 -5.381 6.859 1.00 94.00 186 PHE A O 1
ATOM 1443 N N . GLN A 1 187 ? -31.702 -7.439 7.634 1.00 95.12 187 GLN A N 1
ATOM 1444 C CA . GLN A 1 187 ? -32.227 -6.966 8.909 1.00 95.12 187 GLN A CA 1
ATOM 1445 C C . GLN A 1 187 ? -31.098 -6.776 9.930 1.00 95.12 187 GLN A C 1
ATOM 1447 O O . GLN A 1 187 ? -30.273 -7.666 10.150 1.00 95.12 187 GLN A O 1
ATOM 1452 N N . VAL A 1 188 ? -31.060 -5.612 10.576 1.00 94.81 188 VAL A N 1
ATOM 1453 C CA . VAL A 1 188 ? -30.137 -5.330 11.680 1.00 94.81 188 VAL A CA 1
ATOM 1454 C C . VAL A 1 188 ? -30.579 -6.120 12.908 1.00 94.81 188 VAL A C 1
ATOM 1456 O O . VAL A 1 188 ? -31.701 -5.964 13.379 1.00 94.81 188 VAL A O 1
ATOM 1459 N N . LEU A 1 189 ? -29.688 -6.946 13.453 1.00 93.38 189 LEU A N 1
ATOM 1460 C CA . LEU A 1 189 ? -29.936 -7.729 14.667 1.00 93.38 189 LEU A CA 1
ATOM 1461 C C . LEU A 1 189 ? -29.378 -7.048 15.915 1.00 93.38 189 LEU A C 1
ATOM 1463 O O . LEU A 1 189 ? -30.024 -7.021 16.956 1.00 93.38 189 LEU A O 1
ATOM 1467 N N . LEU A 1 190 ? -28.165 -6.504 15.816 1.00 91.69 190 LEU A N 1
ATOM 1468 C CA . LEU A 1 190 ? -27.485 -5.817 16.913 1.00 91.69 190 LEU A CA 1
ATOM 1469 C C . LEU A 1 190 ? -26.838 -4.543 16.388 1.00 91.69 190 LEU A C 1
ATOM 1471 O O . LEU A 1 190 ? -26.420 -4.471 15.228 1.00 91.69 190 LEU A O 1
ATOM 1475 N N . THR A 1 191 ? -26.721 -3.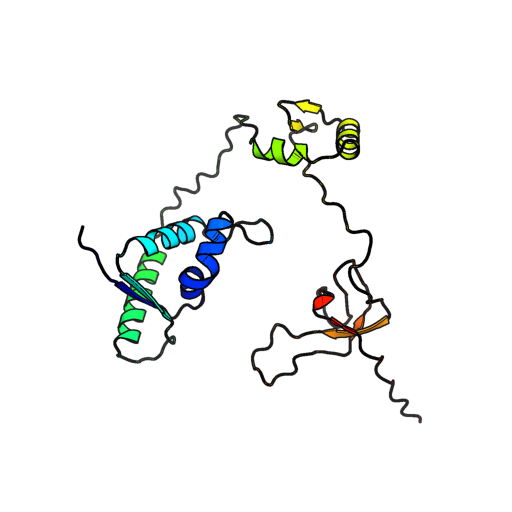553 17.264 1.00 90.69 191 THR A N 1
ATOM 1476 C CA . THR A 1 191 ? -26.100 -2.272 16.951 1.00 90.69 191 THR A CA 1
ATOM 1477 C C . THR A 1 191 ? -25.110 -1.881 18.041 1.00 90.69 191 THR A C 1
ATOM 1479 O O . THR A 1 191 ? -25.382 -2.082 19.222 1.00 90.69 191 THR A O 1
ATOM 1482 N N . THR A 1 192 ? -23.965 -1.336 17.644 1.00 88.12 192 THR A N 1
ATOM 1483 C CA . THR A 1 192 ? -22.983 -0.700 18.534 1.00 88.12 192 THR A CA 1
ATOM 1484 C C . THR A 1 192 ? -22.948 0.801 18.259 1.00 88.12 192 THR A C 1
ATOM 1486 O O . THR A 1 192 ? -23.859 1.340 17.633 1.00 88.12 192 THR A O 1
ATOM 1489 N N . GLU A 1 193 ? -21.909 1.487 18.739 1.00 84.38 193 GLU A N 1
ATOM 1490 C CA . GLU A 1 193 ? -21.729 2.924 18.543 1.00 84.38 193 GLU A CA 1
ATOM 1491 C C . GLU A 1 193 ? -21.505 3.308 17.070 1.00 84.38 193 GLU A C 1
ATOM 1493 O O . GLU A 1 193 ? -21.917 4.383 16.638 1.00 84.38 193 GLU A O 1
ATOM 1498 N N . THR A 1 194 ? -20.832 2.447 16.300 1.00 86.75 194 THR A N 1
ATOM 1499 C CA . THR A 1 194 ? -20.400 2.738 14.920 1.00 86.75 194 THR A CA 1
ATOM 1500 C C . THR A 1 194 ? -20.687 1.615 13.930 1.00 86.75 194 THR A C 1
ATOM 1502 O O . THR A 1 194 ? -20.446 1.786 12.733 1.00 86.75 194 THR A O 1
ATOM 1505 N N . ALA A 1 195 ? -21.178 0.460 14.379 1.00 91.38 195 ALA A N 1
ATOM 1506 C CA . ALA A 1 195 ? -21.355 -0.711 13.536 1.00 91.38 195 ALA A CA 1
ATOM 1507 C C . ALA A 1 195 ? -22.657 -1.458 13.832 1.00 91.38 195 ALA A C 1
ATOM 1509 O O . ALA A 1 195 ? -23.219 -1.405 14.921 1.00 91.38 195 ALA A O 1
ATOM 1510 N N . VAL A 1 196 ? -23.113 -2.209 12.837 1.00 92.38 196 VAL A N 1
ATOM 1511 C CA . VAL A 1 196 ? -24.298 -3.058 12.902 1.00 92.38 196 VAL A CA 1
ATOM 1512 C C . VAL A 1 196 ? -23.939 -4.500 12.578 1.00 92.38 196 VAL A C 1
ATOM 1514 O O . VAL A 1 196 ? -22.993 -4.788 11.834 1.00 92.38 196 VAL A O 1
ATOM 1517 N N . LYS A 1 197 ? -24.715 -5.418 13.138 1.00 95.69 197 LYS A N 1
ATOM 1518 C CA . LYS A 1 197 ? -24.629 -6.853 12.891 1.00 95.69 197 LYS A CA 1
ATOM 1519 C C . LYS A 1 197 ? -25.896 -7.296 12.173 1.00 95.69 197 LYS A C 1
ATOM 1521 O O . LYS A 1 197 ? -26.994 -7.023 12.647 1.00 95.69 197 LYS A O 1
ATOM 1526 N N . VAL A 1 198 ? -25.730 -7.992 11.055 1.00 93.62 198 VAL A N 1
ATOM 1527 C CA . VAL A 1 198 ? -26.817 -8.621 10.288 1.00 93.62 198 VAL A CA 1
ATOM 1528 C C . VAL A 1 198 ? -26.624 -10.139 10.296 1.00 93.62 198 VAL A C 1
ATOM 1530 O O . VAL A 1 198 ? -25.496 -10.606 10.491 1.00 93.62 198 VAL A O 1
ATOM 1533 N N . ALA A 1 199 ? -27.699 -10.906 10.119 1.00 88.00 199 ALA A N 1
ATOM 1534 C CA . ALA A 1 199 ? -27.673 -12.371 10.201 1.00 88.00 199 ALA A CA 1
ATOM 1535 C C . ALA A 1 199 ? -26.757 -12.999 9.136 1.00 88.00 199 ALA A C 1
ATOM 1537 O O . ALA A 1 199 ? -26.027 -13.955 9.389 1.00 88.00 199 ALA A O 1
ATOM 1538 N N . GLU A 1 200 ? -26.750 -12.408 7.947 1.00 87.69 200 GLU A N 1
ATOM 1539 C CA . GLU A 1 200 ? -26.149 -12.932 6.722 1.00 87.69 200 GLU A CA 1
ATOM 1540 C C . GLU A 1 200 ? -24.632 -12.686 6.649 1.00 87.69 200 GLU A C 1
ATOM 1542 O O . GLU A 1 200 ? -23.968 -13.062 5.679 1.00 87.69 200 GLU A O 1
ATOM 1547 N N . ARG A 1 201 ? -24.050 -12.036 7.669 1.00 84.25 201 ARG A N 1
ATOM 1548 C CA . ARG A 1 201 ? -22.616 -11.729 7.754 1.00 84.25 201 ARG A CA 1
ATOM 1549 C C . ARG A 1 201 ? -22.040 -12.087 9.116 1.00 84.25 201 ARG A C 1
ATOM 1551 O O . ARG A 1 201 ? -22.458 -11.583 10.155 1.00 84.25 201 ARG A O 1
ATOM 1558 N N . ALA A 1 202 ? -20.953 -12.859 9.104 1.00 85.19 202 ALA A N 1
ATOM 1559 C CA . ALA A 1 202 ? -20.186 -13.189 10.307 1.00 85.19 202 ALA A CA 1
ATOM 1560 C C . ALA A 1 202 ? -19.496 -11.963 10.944 1.00 85.19 202 ALA A 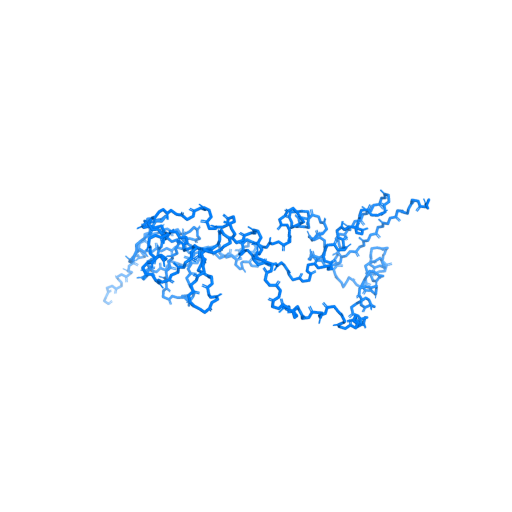C 1
ATOM 1562 O O . ALA A 1 202 ? -19.356 -11.894 12.163 1.00 85.19 202 ALA A O 1
ATOM 1563 N N . THR A 1 203 ? -19.137 -10.950 10.157 1.00 90.50 203 THR A N 1
ATOM 1564 C CA . THR A 1 203 ? -18.450 -9.742 10.639 1.00 90.50 203 THR A CA 1
ATOM 1565 C C . THR A 1 203 ? -19.413 -8.591 10.914 1.00 90.50 203 THR A C 1
ATOM 1567 O O . THR A 1 203 ? -20.413 -8.438 10.215 1.00 90.50 203 THR A O 1
ATOM 1570 N N . TRP A 1 204 ? -19.053 -7.724 11.859 1.00 92.06 204 TRP A N 1
ATOM 1571 C CA . TRP A 1 204 ? -19.693 -6.420 12.035 1.00 92.06 204 TRP A CA 1
ATOM 1572 C C . TRP A 1 204 ? -19.475 -5.524 10.814 1.00 92.06 204 TRP A C 1
ATOM 1574 O O . TRP A 1 204 ? -18.441 -5.600 10.143 1.00 92.06 204 TRP A O 1
ATOM 1584 N N . VAL A 1 205 ? -20.455 -4.677 10.521 1.00 90.56 205 VAL A N 1
ATOM 1585 C CA . VAL A 1 205 ? -20.433 -3.759 9.382 1.00 90.56 205 VAL A CA 1
ATOM 1586 C C . VAL A 1 205 ? -20.529 -2.343 9.907 1.00 90.56 205 VAL A C 1
ATOM 1588 O O . VAL A 1 205 ? -21.482 -1.999 10.591 1.00 90.56 205 VAL A O 1
ATOM 1591 N N . HIS A 1 206 ? -19.552 -1.505 9.577 1.00 92.81 206 HIS A N 1
ATOM 1592 C CA . HIS A 1 206 ? -19.591 -0.100 9.963 1.00 92.81 206 HIS A CA 1
ATOM 1593 C C . HIS A 1 206 ? -20.853 0.582 9.407 1.00 92.81 206 HIS A C 1
ATOM 1595 O O . HIS A 1 206 ? -21.193 0.416 8.231 1.00 92.81 206 HIS A O 1
ATOM 1601 N N . ALA A 1 207 ? -21.537 1.375 10.224 1.00 88.25 207 ALA A N 1
ATOM 1602 C CA . ALA A 1 207 ? -22.819 1.983 9.887 1.00 88.25 207 ALA A CA 1
ATOM 1603 C C . ALA A 1 207 ? -22.731 2.936 8.690 1.00 88.25 207 ALA A C 1
ATOM 1605 O O . ALA A 1 207 ? -23.655 2.991 7.888 1.00 88.25 207 ALA A O 1
ATOM 1606 N N . GLY A 1 208 ? -21.586 3.597 8.482 1.00 89.69 208 GLY A N 1
ATOM 1607 C CA . GLY A 1 208 ? -21.339 4.411 7.281 1.00 89.69 208 GLY A CA 1
ATOM 1608 C C . GLY A 1 208 ? -21.349 3.620 5.960 1.00 89.69 208 GLY A C 1
ATOM 1609 O O . GLY A 1 208 ? -21.441 4.208 4.883 1.00 89.69 208 GLY A O 1
ATOM 1610 N N . HIS A 1 209 ? -21.268 2.286 6.016 1.00 91.19 209 HIS A N 1
ATOM 1611 C CA . HIS A 1 209 ? -21.420 1.403 4.853 1.00 91.19 209 HIS A CA 1
ATOM 1612 C C . HIS A 1 209 ? -22.847 0.876 4.680 1.00 91.19 209 HIS A C 1
ATOM 1614 O O . HIS A 1 209 ? -23.100 0.136 3.728 1.00 91.19 209 HIS A O 1
ATOM 1620 N N . CYS A 1 210 ? -23.763 1.248 5.570 1.00 92.81 210 CYS A N 1
ATOM 1621 C CA . CYS A 1 210 ? -25.152 0.822 5.562 1.00 92.81 210 CYS A CA 1
ATOM 1622 C C . CYS A 1 210 ? -26.060 1.985 5.143 1.00 92.81 210 CYS A C 1
ATOM 1624 O O . CYS A 1 210 ? -25.781 3.148 5.436 1.00 92.81 210 CYS A O 1
ATOM 1626 N N . ARG A 1 211 ? -27.168 1.684 4.466 1.00 93.38 211 ARG A N 1
ATOM 1627 C CA . ARG A 1 211 ? -28.265 2.637 4.244 1.00 93.38 211 ARG A CA 1
ATOM 1628 C C . ARG A 1 211 ? -29.573 1.996 4.656 1.00 93.38 211 ARG A C 1
ATOM 1630 O O . ARG A 1 211 ? -29.868 0.903 4.184 1.00 93.38 211 ARG A O 1
ATOM 1637 N N . LYS A 1 212 ? -30.336 2.679 5.510 1.00 93.75 212 LYS A N 1
ATOM 1638 C CA . LYS A 1 212 ? -31.675 2.241 5.908 1.00 93.75 212 LYS A CA 1
ATOM 1639 C C . LYS A 1 212 ? -32.602 2.248 4.697 1.00 93.75 212 LYS A C 1
ATOM 1641 O O . LYS A 1 212 ? -32.584 3.191 3.907 1.00 93.75 212 LYS A O 1
ATOM 1646 N N . VAL A 1 213 ? -33.378 1.187 4.564 1.00 94.12 213 VAL A N 1
ATOM 1647 C CA . VAL A 1 213 ? -34.376 0.981 3.517 1.00 94.12 213 VAL A CA 1
ATOM 1648 C C . VAL A 1 213 ? -35.686 0.539 4.174 1.00 94.12 213 VAL A C 1
ATOM 1650 O O . VAL A 1 213 ? -35.655 0.048 5.307 1.00 94.12 213 VAL A O 1
ATOM 1653 N N . PRO A 1 214 ? -36.842 0.750 3.523 1.00 92.31 214 PRO A N 1
ATOM 1654 C CA . PRO A 1 214 ? -38.103 0.207 4.016 1.00 92.31 214 PRO A CA 1
ATOM 1655 C C . PRO A 1 214 ? -38.000 -1.312 4.195 1.00 92.31 214 PRO A C 1
ATOM 1657 O O . PRO A 1 214 ? -37.263 -1.982 3.465 1.00 92.31 214 PRO A O 1
ATOM 1660 N N . SER A 1 215 ? -38.724 -1.845 5.185 1.00 87.25 215 SER A N 1
ATOM 1661 C CA . SER A 1 215 ? -38.852 -3.294 5.347 1.00 87.25 215 SER A CA 1
ATOM 1662 C C . SER A 1 215 ? -39.366 -3.883 4.035 1.00 87.25 215 SER A C 1
ATOM 1664 O O . SER A 1 215 ? -40.331 -3.336 3.500 1.00 87.25 215 SER A O 1
ATOM 1666 N N . PRO A 1 216 ? -38.760 -4.964 3.511 1.00 83.31 216 PRO A N 1
ATOM 1667 C CA . PRO A 1 216 ? -39.330 -5.657 2.368 1.00 83.31 216 PRO A CA 1
ATOM 1668 C C . PRO A 1 216 ? -40.759 -6.064 2.734 1.00 83.31 216 PRO A C 1
ATOM 1670 O O . PRO A 1 216 ? -40.987 -6.626 3.813 1.00 83.31 216 PRO A O 1
ATOM 1673 N N . GLU A 1 217 ? -41.720 -5.710 1.881 1.00 75.69 217 GLU A N 1
ATOM 1674 C CA . GLU A 1 217 ? -43.085 -6.201 2.016 1.00 75.69 217 GLU A CA 1
ATOM 1675 C C . GLU A 1 217 ? -43.008 -7.726 1.992 1.00 75.69 217 GLU A C 1
ATOM 1677 O O . GLU A 1 217 ? -42.401 -8.324 1.103 1.00 75.69 217 GLU A O 1
ATOM 1682 N N . LYS A 1 218 ? -43.549 -8.368 3.030 1.00 63.53 218 LYS A N 1
ATOM 1683 C CA . LYS A 1 218 ? -43.778 -9.804 2.959 1.00 63.53 218 LYS A CA 1
ATOM 1684 C C . LYS A 1 218 ? -44.858 -9.955 1.907 1.00 63.53 218 LYS A C 1
ATOM 1686 O O . LYS A 1 218 ? -45.992 -9.570 2.191 1.00 63.53 218 LYS A O 1
ATOM 1691 N N . ASP A 1 219 ? -44.504 -10.460 0.728 1.00 55.78 219 ASP A N 1
ATOM 1692 C CA . ASP A 1 219 ? -45.485 -10.933 -0.238 1.00 55.78 219 ASP A CA 1
ATOM 1693 C C . ASP A 1 219 ? -46.392 -11.901 0.513 1.00 55.78 219 ASP A C 1
ATOM 1695 O O . ASP A 1 219 ? -46.049 -13.046 0.811 1.00 55.78 219 ASP A O 1
ATOM 1699 N N . SER A 1 220 ? -47.544 -11.383 0.920 1.00 52.59 220 SER A N 1
ATOM 1700 C CA . SER A 1 220 ? -48.636 -12.180 1.427 1.00 52.59 220 SER A CA 1
ATOM 1701 C C . SER A 1 220 ? -49.241 -12.843 0.203 1.00 52.59 220 SER A C 1
ATOM 1703 O O . SER A 1 220 ? -50.309 -12.465 -0.272 1.00 52.59 220 SER A O 1
ATOM 1705 N N . THR A 1 221 ? -48.530 -13.835 -0.338 1.00 51.12 221 THR A N 1
ATOM 1706 C CA . THR A 1 221 ? -49.154 -14.881 -1.136 1.00 51.12 221 THR A CA 1
ATOM 1707 C C . THR A 1 221 ? -50.111 -15.591 -0.189 1.00 51.12 221 THR A C 1
ATOM 1709 O O . THR A 1 221 ? -49.767 -16.512 0.549 1.00 51.12 221 THR A O 1
ATOM 1712 N N . ARG A 1 222 ? -51.306 -15.007 -0.118 1.00 43.84 222 ARG A N 1
ATOM 1713 C CA . ARG A 1 222 ? -52.522 -15.606 0.385 1.00 43.84 222 ARG A CA 1
ATOM 1714 C C . ARG A 1 222 ? -52.767 -16.867 -0.435 1.00 43.84 222 ARG A C 1
ATOM 1716 O O . ARG A 1 222 ? -52.918 -16.742 -1.643 1.00 43.84 222 ARG A O 1
ATOM 1723 N N . GLN A 1 223 ? -52.898 -17.967 0.305 1.00 38.62 223 GLN A N 1
ATOM 1724 C CA . GLN A 1 223 ? -53.717 -19.150 0.018 1.00 38.62 223 GLN A CA 1
ATOM 1725 C C . GLN A 1 223 ? -53.289 -20.041 -1.148 1.00 38.62 223 GLN A C 1
ATOM 1727 O O . GLN A 1 223 ? -53.146 -19.558 -2.287 1.00 38.62 223 GLN A O 1
#

Secondary structure (DSSP, 8-state):
----EEEEEE--HHHHHIIIIIHHHHHHTTTB-TTSPBPTTHHHHHHHHHHTTSSSEEEEEE--SS----SHHHHHHHHHHHHHHHHHHS---STT-------S-----HHHHHHHHT--HHHHHHHHHTT-EEETTEEE-TTS-PPPP-PPP-SS-SS---TT-EEEEE-TT--STTS-SEEEEEEEEEE-SSEEEETT-SS-EEGGGEEEEPPPP------

pLDDT: mean 79.93, std 16.95, range [30.34, 96.44]

Organism: Danio rerio (NCBI:txid7955)

Sequence (223 aa):
MAEKEATIYTDSRYAFGVAHDFGAPWKHRKFLKSDGRPILHVPLVAALLDAILLPDKLAICKCAAHTNNKDSVSVGNSRADGAAKVAASQDKDNSECSLLSVDDNNDVCSSLQDMQTFAMGLEKNKWRQSGCVMKDNVWKCAEGKVKAAQGKAAERPLHSLRPGDFVVIRDLRRKSWRAKRWLGPFQVLLTTETAVKVAERATWVHAGHCRKVPSPEKDSTRQ

InterPro domains:
  IPR002156 Ribonuclease H domain [PF00075] (4-88)
  IPR002156 Ribonuclease H domain [PS50879] (1-89)
  IPR012337 Ribonuclease H-like superfamily [SSF53098] (5-90)
  IPR036397 Ribonuclease H superfamily [G3DSA:3.30.420.10] (1-97)
  IPR040643 Murine leukemia virus integrase, C-terminal [PF18697] (159-213)